Protein AF-A0A6I5ZCI8-F1 (afdb_monomer)

Radius of gyration: 33.35 Å; Cα contacts (8 Å, |Δi|>4): 252; chains: 1; bounding box: 94×46×111 Å

pLDDT: mean 81.28, std 15.56, range [31.83, 97.44]

Secondary structure (DSSP, 8-state):
-------HHHHHHHHHHHHHHHHHTTT-TT-THHHHHHHHHHHHHHHHHHHHHHTTTT-HHHHHHHHHHHHTT--HHHHTTTHHHHHHHHHHHTTTT---TT----HHHHHHHHHHHHHHH-SPPHHHHHHHTT---TT--------HHHHHHHHHGGGGHHHHHHHHHHHHHHHHHHHTT--SSHHHHHHHHHHHHHHHHHSPP-HHHHHHHHHHHHHHHHHHHHHHHTT--THHHHHHHT-------SSSS--------------

Foldseek 3Di:
DPPPPPCVLVVVLVVVLVCCCVVCVVVLPADPVSVVVSVVVNVVCQVCQLVCQCVCVVHPVSNVQSVLCVVLVARPLLQVPLLQQLLQQLLVVDPAFAQADPHADDPVSLVVSQVSSCNRHNDDDPVRSCVQQVHPPPPGRRGFDFAQLSVQSNHGHNVSVVVVVVLVVLLVLLLVLLNVVQQPCSSVLVVLSVLLVCRRNGGGDDPVNVVSSVVNSVSSVVSVVVVVVVPPPCVVVVVVVPPPDDPDDDPPPDDDDDDDDDDDDDD

Sequence (267 aa):
MSRIYDNRFQTALFILAAIVVILLGSRLQGRSGILLLLAGLTAAMYLFYPAVAISGALGERAQAQQIRDNANDASFLLSIRKELPMTAYLAGSNLPTGIGSYSAIDIEQSGRALTFVESFTGPTERSEVVYLTGGLEASTLGYKAHSQAFSAILFAGLLAIPFWLWAGFKLLGGITNVCARRSPVPGLTFYMITLALWDTLFSPMNANTHLTLGFALFLVLLALNSRKSSSVPLVAKAARKGSRGTPESLDNASNLMDCHVPTMYRG

Structure (mmCIF, N/CA/C/O backbone):
data_AF-A0A6I5ZCI8-F1
#
_entry.id   AF-A0A6I5ZCI8-F1
#
loop_
_atom_site.group_PDB
_atom_site.id
_atom_site.type_symbol
_atom_site.label_atom_id
_atom_site.label_alt_id
_atom_site.label_comp_id
_atom_site.label_asym_id
_atom_site.label_entity_id
_atom_site.label_seq_id
_atom_site.pdbx_PDB_ins_code
_atom_site.Cartn_x
_atom_site.Cartn_y
_atom_site.Cartn_z
_atom_site.occupancy
_atom_site.B_iso_or_equiv
_atom_site.auth_seq_id
_atom_site.auth_comp_id
_atom_site.auth_asym_id
_atom_site.auth_atom_id
_atom_site.pdbx_PDB_model_num
ATOM 1 N N . MET A 1 1 ? -5.634 8.873 -22.602 1.00 40.50 1 MET A N 1
ATOM 2 C CA . MET A 1 1 ? -6.117 7.918 -21.579 1.00 40.50 1 MET A CA 1
ATOM 3 C C . MET A 1 1 ? -6.704 8.699 -20.417 1.00 40.50 1 MET A C 1
ATOM 5 O O . MET A 1 1 ? -5.972 9.455 -19.788 1.00 40.50 1 MET A O 1
ATOM 9 N N . SER A 1 2 ? -8.006 8.579 -20.148 1.00 31.83 2 SER A N 1
ATOM 10 C CA . SER A 1 2 ? -8.590 9.195 -18.955 1.00 31.83 2 SER A CA 1
ATOM 11 C C . SER A 1 2 ? -7.955 8.561 -17.716 1.00 31.83 2 SER A C 1
ATOM 13 O O . SER A 1 2 ? -8.038 7.343 -17.542 1.00 31.83 2 SER A O 1
ATOM 15 N N . ARG A 1 3 ? -7.326 9.372 -16.860 1.00 44.47 3 ARG A N 1
ATOM 16 C CA . ARG A 1 3 ? -6.860 8.973 -15.522 1.00 44.47 3 ARG A CA 1
ATOM 17 C C . ARG A 1 3 ? -8.065 8.763 -14.596 1.00 44.47 3 ARG A C 1
ATOM 19 O O . ARG A 1 3 ? -8.219 9.453 -13.596 1.00 44.47 3 ARG A O 1
ATOM 26 N N . ILE A 1 4 ? -8.964 7.857 -14.967 1.00 49.91 4 ILE A N 1
ATOM 27 C CA . ILE A 1 4 ? -9.984 7.372 -14.047 1.00 49.91 4 ILE A CA 1
ATOM 28 C C . ILE A 1 4 ? -9.224 6.432 -13.120 1.00 49.91 4 ILE A C 1
ATOM 30 O O . ILE A 1 4 ? -8.881 5.316 -13.504 1.00 49.91 4 ILE A O 1
ATOM 34 N N . TYR A 1 5 ? -8.863 6.942 -11.944 1.00 56.50 5 TYR A N 1
ATOM 35 C CA . TYR A 1 5 ? -8.338 6.116 -10.870 1.00 56.50 5 TYR A CA 1
ATOM 36 C C . TYR A 1 5 ? -9.404 5.072 -10.550 1.00 56.50 5 TYR A C 1
ATOM 38 O O . TYR A 1 5 ? -10.531 5.420 -10.191 1.00 56.50 5 TYR A O 1
ATOM 46 N N . ASP A 1 6 ? -9.073 3.799 -10.759 1.00 59.59 6 ASP A N 1
ATOM 47 C CA . ASP A 1 6 ? -9.973 2.709 -10.417 1.00 59.59 6 ASP A CA 1
ATOM 48 C C . ASP A 1 6 ? -10.022 2.580 -8.891 1.00 59.59 6 ASP A C 1
ATOM 50 O O . ASP A 1 6 ? -9.223 1.890 -8.259 1.00 59.59 6 ASP A O 1
ATOM 54 N N . ASN A 1 7 ? -10.944 3.337 -8.299 1.00 68.44 7 ASN A N 1
ATOM 55 C CA . ASN A 1 7 ? -11.183 3.365 -6.863 1.00 68.44 7 ASN A CA 1
ATOM 56 C C . ASN A 1 7 ? -12.186 2.287 -6.436 1.00 68.44 7 ASN A C 1
ATOM 58 O O . ASN A 1 7 ? -12.591 2.283 -5.279 1.00 68.44 7 ASN A O 1
ATOM 62 N N . ARG A 1 8 ? -12.600 1.363 -7.319 1.00 69.56 8 ARG A N 1
ATOM 63 C CA . ARG A 1 8 ? -13.663 0.386 -7.014 1.00 69.56 8 ARG A CA 1
ATOM 64 C C . ARG A 1 8 ? -13.321 -0.476 -5.803 1.00 69.56 8 ARG A C 1
ATOM 66 O O . ARG A 1 8 ? -14.175 -0.678 -4.948 1.00 69.56 8 ARG A O 1
ATOM 73 N N . PHE A 1 9 ? -12.067 -0.914 -5.686 1.00 66.88 9 PHE A N 1
ATOM 74 C CA . PHE A 1 9 ? -11.596 -1.671 -4.522 1.00 66.88 9 PHE A CA 1
ATOM 75 C C . PHE A 1 9 ? -11.649 -0.854 -3.233 1.00 66.88 9 PHE A C 1
ATOM 77 O O . PHE A 1 9 ? -12.160 -1.327 -2.222 1.00 66.88 9 PHE A O 1
ATOM 84 N N . GLN A 1 10 ? -11.160 0.385 -3.275 1.00 69.00 10 GLN A N 1
ATOM 85 C CA . GLN A 1 10 ? -11.173 1.278 -2.121 1.00 69.00 10 GLN A CA 1
ATOM 86 C C . GLN A 1 10 ? -12.611 1.612 -1.702 1.00 69.00 10 GLN A C 1
ATOM 88 O O . GLN A 1 10 ? -12.948 1.538 -0.524 1.00 69.00 10 GLN A O 1
ATOM 93 N N . THR A 1 11 ? -13.489 1.894 -2.664 1.00 72.38 11 THR A N 1
ATOM 94 C CA . THR A 1 11 ? -14.918 2.113 -2.433 1.00 72.38 11 THR A CA 1
ATOM 95 C C . THR A 1 11 ? -15.591 0.869 -1.859 1.00 72.38 11 THR A C 1
ATOM 97 O O . THR A 1 11 ? -16.348 0.994 -0.902 1.00 72.38 11 THR A O 1
ATOM 100 N N . ALA A 1 12 ? -15.298 -0.328 -2.370 1.00 74.00 12 ALA A N 1
ATOM 101 C CA . ALA A 1 12 ? -15.840 -1.573 -1.828 1.00 74.00 12 ALA A CA 1
ATOM 102 C C . ALA A 1 12 ? -15.371 -1.816 -0.385 1.00 74.00 12 ALA A C 1
ATOM 104 O O . ALA A 1 12 ? -16.190 -2.144 0.471 1.00 74.00 12 ALA A O 1
ATOM 105 N N . LEU A 1 13 ? -14.088 -1.576 -0.089 1.00 69.94 13 LEU A N 1
ATOM 106 C CA . LEU A 1 13 ? -13.541 -1.634 1.270 1.00 69.94 13 LEU A CA 1
ATOM 107 C C . LEU A 1 13 ? -14.218 -0.619 2.200 1.00 69.94 13 LEU A C 1
ATOM 109 O O . LEU A 1 13 ? -14.544 -0.956 3.336 1.00 69.94 13 LEU A O 1
ATOM 113 N N . PHE A 1 14 ? -14.479 0.600 1.724 1.00 74.88 14 PHE A N 1
ATOM 114 C CA . PHE A 1 14 ? -15.173 1.636 2.492 1.00 74.88 14 PHE A CA 1
ATOM 115 C C . PHE A 1 14 ? -16.634 1.300 2.755 1.00 74.88 14 PHE A C 1
ATOM 117 O O . PHE A 1 14 ? -17.085 1.425 3.892 1.00 74.88 14 PHE A O 1
ATOM 124 N N . ILE A 1 15 ? -17.358 0.835 1.738 1.00 74.88 15 ILE A N 1
ATOM 125 C CA . ILE A 1 15 ? -18.742 0.376 1.879 1.00 74.88 15 ILE A CA 1
ATOM 126 C C . ILE A 1 15 ? -18.788 -0.789 2.862 1.00 74.88 15 ILE A C 1
ATOM 128 O O . ILE A 1 15 ? -19.608 -0.785 3.774 1.00 74.88 15 ILE A O 1
ATOM 132 N N . LEU A 1 16 ? -17.873 -1.749 2.742 1.00 73.25 16 LEU A N 1
ATOM 133 C CA . LEU A 1 16 ? -17.809 -2.884 3.647 1.00 73.25 16 LEU A CA 1
ATOM 134 C C . LEU A 1 16 ? -17.512 -2.453 5.088 1.00 73.25 16 LEU A C 1
ATOM 136 O O . LEU A 1 16 ? -18.208 -2.877 6.010 1.00 73.25 16 LEU A O 1
ATOM 140 N N . ALA A 1 17 ? -16.513 -1.594 5.293 1.00 71.06 17 ALA A N 1
ATOM 141 C CA . ALA A 1 17 ? -16.184 -1.061 6.609 1.00 71.06 17 ALA A CA 1
ATOM 142 C C . ALA A 1 17 ? -17.376 -0.301 7.211 1.00 71.06 17 ALA A C 1
ATOM 144 O O . ALA A 1 17 ? -17.709 -0.512 8.376 1.00 71.06 17 ALA A O 1
ATOM 145 N N . ALA A 1 18 ? -18.064 0.520 6.412 1.00 70.56 18 ALA A N 1
ATOM 146 C CA . ALA A 1 18 ? -19.263 1.237 6.827 1.00 70.56 18 ALA A CA 1
ATOM 147 C C . ALA A 1 18 ? -20.407 0.279 7.190 1.00 70.56 18 ALA A C 1
ATOM 149 O O . ALA A 1 18 ? -20.994 0.426 8.257 1.00 70.56 18 ALA A O 1
ATOM 150 N N . ILE A 1 19 ? -20.684 -0.737 6.368 1.00 72.69 19 ILE A N 1
ATOM 151 C CA . ILE A 1 19 ? -21.695 -1.770 6.641 1.00 72.69 19 ILE A CA 1
ATOM 152 C C . ILE A 1 19 ? -21.372 -2.497 7.947 1.00 72.69 19 ILE A C 1
ATOM 154 O O . ILE A 1 19 ? -22.253 -2.662 8.787 1.00 72.69 19 ILE A O 1
ATOM 158 N N . VAL A 1 20 ? -20.114 -2.886 8.161 1.00 69.62 20 VAL A N 1
ATOM 159 C CA . VAL A 1 20 ? -19.687 -3.545 9.401 1.00 69.62 20 VAL A CA 1
ATOM 160 C C . VAL A 1 20 ? -19.857 -2.625 10.607 1.00 69.62 20 VAL A C 1
ATOM 162 O O . VAL A 1 20 ? -20.364 -3.062 11.639 1.00 69.62 20 VAL A O 1
ATOM 165 N N . VAL A 1 21 ? -19.502 -1.346 10.490 1.00 68.88 21 VAL A N 1
ATOM 166 C CA . VAL A 1 21 ? -19.694 -0.371 11.572 1.00 68.88 21 VAL A CA 1
ATOM 167 C C . VAL A 1 21 ? -21.182 -0.125 11.851 1.00 68.88 21 VAL A C 1
ATOM 169 O O . VAL A 1 21 ? -21.567 -0.084 13.016 1.00 68.88 21 VAL A O 1
ATOM 172 N N . ILE A 1 22 ? -22.025 -0.006 10.822 1.00 69.88 22 ILE A N 1
ATOM 173 C CA . ILE A 1 22 ? -23.461 0.292 10.949 1.00 69.88 22 ILE A CA 1
ATOM 174 C C . ILE A 1 22 ? -24.236 -0.917 11.471 1.00 69.88 22 ILE A C 1
ATOM 176 O O . ILE A 1 22 ? -24.905 -0.827 12.499 1.00 69.88 22 ILE A O 1
ATOM 180 N N . LEU A 1 23 ? -24.153 -2.054 10.773 1.00 70.81 23 LEU A N 1
ATOM 181 C CA . LEU A 1 23 ? -24.967 -3.234 11.079 1.00 70.81 23 LEU A CA 1
ATOM 182 C C . LEU A 1 23 ? -24.620 -3.829 12.426 1.00 70.81 23 LEU A C 1
ATOM 184 O O . LEU A 1 23 ? -25.452 -4.458 13.084 1.00 70.81 23 LEU A O 1
ATOM 188 N N . LEU A 1 24 ? -23.364 -3.674 12.808 1.00 65.44 24 LEU A N 1
ATOM 189 C CA . LEU A 1 24 ? -22.863 -4.383 13.941 1.00 65.44 24 LEU A CA 1
ATOM 190 C C . LEU A 1 24 ? -22.527 -3.418 15.095 1.00 65.44 24 LEU A C 1
ATOM 192 O O . LEU A 1 24 ? -22.555 -3.859 16.236 1.00 65.44 24 LEU A O 1
ATOM 196 N N . GLY A 1 25 ? -22.316 -2.114 14.893 1.00 62.03 25 GLY A N 1
ATOM 197 C CA . GLY A 1 25 ? -21.820 -1.172 15.916 1.00 62.03 25 GLY A CA 1
ATOM 198 C C . GLY A 1 25 ? -22.495 -1.215 17.298 1.00 62.03 25 GLY A C 1
ATOM 199 O O . GLY A 1 25 ? -21.814 -1.025 18.305 1.00 62.03 25 GLY A O 1
ATOM 200 N N . SER A 1 26 ? -23.788 -1.548 17.382 1.00 57.97 26 SER A N 1
ATOM 201 C CA . SER A 1 26 ? -24.509 -1.749 18.653 1.00 57.97 26 SER A CA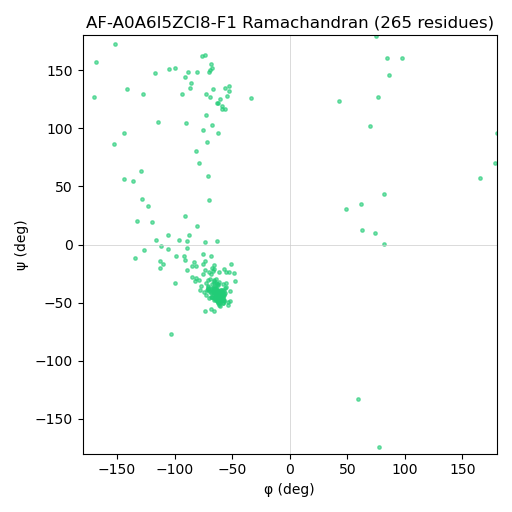 1
ATOM 202 C C . SER A 1 26 ? -24.373 -3.163 19.249 1.00 57.97 26 SER A C 1
ATOM 204 O O . SER A 1 26 ? -24.416 -3.324 20.467 1.00 57.97 26 SER A O 1
ATOM 206 N N . ARG A 1 27 ? -24.162 -4.191 18.416 1.00 58.31 27 ARG A N 1
ATOM 207 C CA . ARG A 1 27 ? -23.990 -5.612 18.790 1.00 58.31 27 ARG A CA 1
ATOM 208 C C . ARG A 1 27 ? -22.521 -6.070 18.838 1.00 58.31 27 ARG A C 1
ATOM 210 O O . ARG A 1 27 ? -22.239 -7.160 19.328 1.00 58.31 27 ARG A O 1
ATOM 217 N N . LEU A 1 28 ? -21.575 -5.251 18.369 1.00 54.34 28 LEU A N 1
ATOM 218 C CA . LEU A 1 28 ? -20.131 -5.537 18.287 1.00 54.34 28 LEU A CA 1
ATOM 219 C C . LEU A 1 28 ? -19.365 -5.357 19.580 1.00 54.34 28 LEU A C 1
ATOM 221 O O . LEU A 1 28 ? -18.132 -5.331 19.577 1.00 54.34 28 LEU A O 1
ATOM 225 N N . GLN A 1 29 ? -20.055 -5.278 20.708 1.00 50.34 29 GLN A N 1
ATOM 226 C CA . GLN A 1 29 ? -19.370 -5.349 21.977 1.00 50.34 29 GLN A CA 1
ATOM 227 C C . GLN A 1 29 ? -18.691 -6.739 22.089 1.00 50.34 29 GLN A C 1
ATOM 229 O O . GLN A 1 29 ? -19.284 -7.725 22.509 1.00 50.34 29 GLN A O 1
ATOM 234 N N . GLY A 1 30 ? -17.398 -6.798 21.728 1.00 55.47 30 GLY A N 1
ATOM 235 C CA . GLY A 1 30 ? -16.370 -7.793 22.087 1.00 55.47 30 GLY A CA 1
ATOM 236 C C . GLY A 1 30 ? -16.307 -9.097 21.315 1.00 55.47 30 GLY A C 1
ATOM 237 O O . GLY A 1 30 ? -16.078 -10.133 21.931 1.00 55.47 30 GLY A O 1
ATOM 238 N N . ARG A 1 31 ? -16.430 -9.064 19.989 1.00 63.41 31 ARG A N 1
ATOM 239 C CA . ARG A 1 31 ? -16.077 -10.224 19.164 1.00 63.41 31 ARG A CA 1
ATOM 240 C C . ARG A 1 31 ? -14.879 -9.890 18.282 1.00 63.41 31 ARG A C 1
ATOM 242 O O . ARG A 1 31 ? -15.022 -9.225 17.264 1.00 63.41 31 ARG A O 1
ATOM 249 N N . SER A 1 32 ? -13.709 -10.418 18.639 1.00 67.88 32 SER A N 1
ATOM 250 C CA . SER A 1 32 ? -12.546 -10.542 17.739 1.00 67.88 32 SER A CA 1
ATOM 251 C C . SER A 1 32 ? -12.921 -11.148 16.377 1.00 67.88 32 SER A C 1
ATOM 253 O O . SER A 1 32 ? -12.287 -10.848 15.369 1.00 67.88 32 SER A O 1
ATOM 255 N N . GLY A 1 33 ? -14.013 -11.921 16.332 1.00 72.75 33 GLY A N 1
ATOM 256 C CA . GLY A 1 33 ? -14.608 -12.471 15.117 1.00 72.75 33 GLY A CA 1
ATOM 257 C C . GLY A 1 33 ? -14.915 -11.454 14.012 1.00 72.75 33 GLY A C 1
ATOM 258 O O . GLY A 1 33 ? -14.943 -11.847 12.858 1.00 72.75 33 GLY A O 1
ATOM 259 N N . ILE A 1 34 ? -15.089 -10.162 14.307 1.00 72.00 34 ILE A N 1
ATOM 260 C CA . ILE A 1 34 ? -15.337 -9.137 13.271 1.00 72.00 34 ILE A CA 1
ATOM 261 C C . ILE A 1 34 ? -14.076 -8.842 12.481 1.00 72.00 34 ILE A C 1
ATOM 263 O O . ILE A 1 34 ? -14.132 -8.709 11.267 1.00 72.00 34 ILE A O 1
ATOM 267 N N . LEU A 1 35 ? -12.938 -8.721 13.170 1.00 71.94 35 LEU A N 1
ATOM 268 C CA . LEU A 1 35 ? -11.668 -8.509 12.492 1.00 71.94 35 LEU A CA 1
ATOM 269 C C . LEU A 1 35 ? -11.318 -9.719 11.647 1.00 71.94 35 LEU A C 1
ATOM 271 O O . LEU A 1 35 ? -10.882 -9.553 10.518 1.00 71.94 35 LEU A O 1
ATOM 275 N N . LEU A 1 36 ? -11.562 -10.919 12.178 1.00 79.00 36 LEU A N 1
ATOM 276 C CA . LEU A 1 36 ? -11.403 -12.158 11.424 1.00 79.00 36 LEU A CA 1
ATOM 277 C C . LEU A 1 36 ? -12.359 -12.212 10.229 1.00 79.00 36 LEU A C 1
ATOM 279 O O . LEU A 1 36 ? -11.938 -12.608 9.152 1.00 79.00 36 LEU A O 1
ATOM 283 N N . LEU A 1 37 ? -13.607 -11.761 10.383 1.00 80.75 37 LEU A N 1
ATOM 284 C CA . LEU A 1 37 ? -14.572 -11.678 9.288 1.00 80.75 37 LEU A CA 1
ATOM 285 C C . LEU A 1 37 ? -14.129 -10.671 8.223 1.00 80.75 37 LEU A C 1
ATOM 287 O O . LEU A 1 37 ? -14.168 -10.988 7.043 1.00 80.75 37 LEU A O 1
ATOM 291 N N . LEU A 1 38 ? -13.688 -9.477 8.618 1.00 75.62 38 LEU A N 1
ATOM 292 C CA . LEU A 1 38 ? -13.197 -8.446 7.703 1.00 75.62 38 LEU A CA 1
ATOM 293 C C . LEU A 1 38 ? -11.920 -8.886 6.984 1.00 75.62 38 LEU A C 1
ATOM 295 O O . LEU A 1 38 ? -11.811 -8.710 5.772 1.00 75.62 38 LEU A O 1
ATOM 299 N N . ALA A 1 39 ? -10.971 -9.472 7.714 1.00 79.31 39 ALA A N 1
ATOM 300 C CA . ALA A 1 39 ? -9.750 -10.027 7.146 1.00 79.31 39 ALA A CA 1
ATOM 301 C C . ALA A 1 39 ? -10.074 -11.185 6.195 1.00 79.31 39 ALA A C 1
ATOM 303 O O . ALA A 1 39 ? -9.572 -11.212 5.076 1.00 79.31 39 ALA A O 1
ATOM 304 N N . GLY A 1 40 ? -10.971 -12.086 6.601 1.00 85.62 40 GLY A N 1
ATOM 305 C CA . GLY A 1 40 ? -11.443 -13.203 5.789 1.00 85.62 40 GLY A CA 1
ATOM 306 C C . GLY A 1 40 ? -12.171 -12.743 4.531 1.00 85.62 40 GLY A C 1
ATOM 307 O O . GLY A 1 40 ? -11.918 -13.276 3.460 1.00 85.62 40 GLY A O 1
ATOM 308 N N . LEU A 1 41 ? -13.014 -11.715 4.624 1.00 84.31 41 LEU A N 1
ATOM 309 C CA . LEU A 1 41 ? -13.716 -11.156 3.474 1.00 84.31 41 LEU A CA 1
ATOM 310 C C . LEU A 1 41 ? -12.764 -10.416 2.534 1.00 84.31 41 LEU A C 1
ATOM 312 O O . LEU A 1 41 ? -12.870 -10.576 1.325 1.00 84.31 41 LEU A O 1
ATOM 316 N N . THR A 1 42 ? -11.795 -9.669 3.065 1.00 81.31 42 THR A N 1
ATOM 317 C CA . THR A 1 42 ? -10.752 -9.026 2.249 1.00 81.31 42 THR A CA 1
ATOM 318 C C . THR A 1 42 ? -9.904 -10.075 1.527 1.00 81.31 42 THR A C 1
ATOM 320 O O . THR A 1 42 ? -9.671 -9.957 0.325 1.00 81.31 42 THR A O 1
ATOM 323 N N . ALA A 1 43 ? -9.498 -11.136 2.230 1.00 87.25 43 ALA A N 1
ATOM 324 C CA . ALA A 1 43 ? -8.777 -12.262 1.643 1.00 87.25 43 ALA A CA 1
ATOM 325 C C . ALA A 1 43 ? -9.624 -12.986 0.588 1.00 87.25 43 ALA A C 1
ATOM 327 O O . ALA A 1 43 ? -9.132 -13.268 -0.498 1.00 87.25 43 ALA A O 1
ATOM 328 N N . ALA A 1 44 ? -10.909 -13.225 0.859 1.00 89.56 44 ALA A N 1
ATOM 329 C CA . ALA A 1 44 ? -11.828 -13.818 -0.103 1.00 89.56 44 ALA A CA 1
ATOM 330 C C . ALA A 1 44 ? -11.962 -12.936 -1.351 1.00 89.56 44 ALA A C 1
ATOM 332 O O . ALA A 1 44 ? -11.807 -13.433 -2.459 1.00 89.56 44 ALA A O 1
ATOM 333 N N . MET A 1 45 ? -12.172 -11.625 -1.198 1.00 87.56 45 MET A N 1
ATOM 334 C CA . MET A 1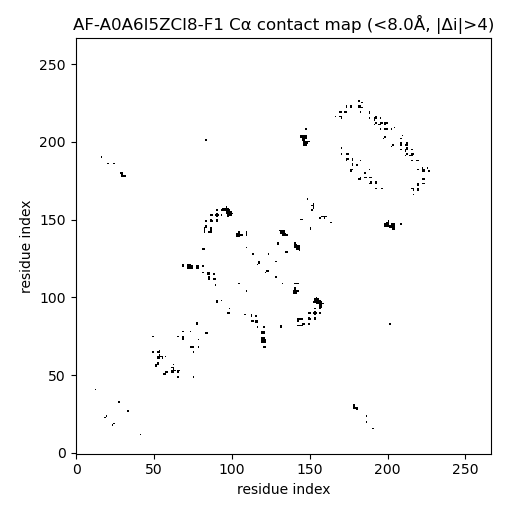 45 ? -12.229 -10.694 -2.329 1.00 87.56 45 MET A CA 1
ATOM 335 C C . MET A 1 45 ? -10.952 -10.744 -3.170 1.00 87.56 45 MET A C 1
ATOM 337 O O . MET A 1 45 ? -11.043 -10.796 -4.391 1.00 87.56 45 MET A O 1
ATOM 341 N N . TYR A 1 46 ? -9.781 -10.779 -2.531 1.00 88.56 46 TYR A N 1
ATOM 342 C CA . TYR A 1 46 ? -8.497 -10.925 -3.217 1.00 88.56 46 TYR A CA 1
ATOM 343 C C . TYR A 1 46 ? -8.403 -12.250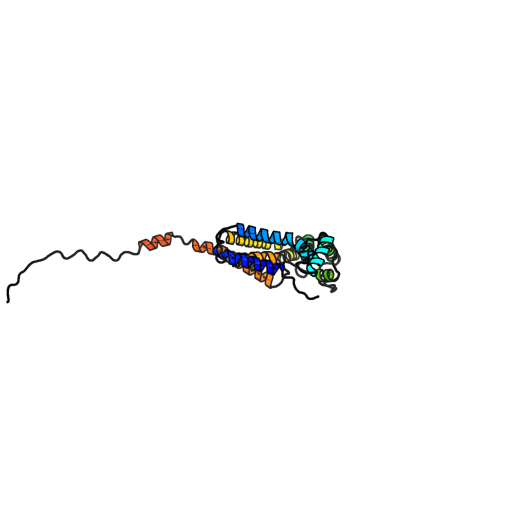 -3.993 1.00 88.56 46 TYR A C 1
ATOM 345 O O . TYR A 1 46 ? -8.031 -12.251 -5.163 1.00 88.56 46 TYR A O 1
ATOM 353 N N . LEU A 1 47 ? -8.776 -13.371 -3.367 1.00 92.06 47 LEU A N 1
ATOM 354 C CA . LEU A 1 47 ? -8.685 -14.710 -3.963 1.00 92.06 47 LEU A CA 1
ATOM 355 C C . LEU A 1 47 ? -9.705 -14.942 -5.087 1.00 92.06 47 LEU A C 1
ATOM 357 O O . LEU A 1 47 ? -9.393 -15.607 -6.070 1.00 92.06 47 LEU A O 1
ATOM 361 N N . PHE A 1 48 ? -10.917 -14.398 -4.960 1.00 94.31 48 PHE A N 1
ATOM 362 C CA . PHE A 1 48 ? -11.973 -14.550 -5.963 1.00 94.31 48 PHE A CA 1
ATOM 363 C C . PHE A 1 48 ? -11.880 -13.524 -7.095 1.00 94.31 48 PHE A C 1
ATOM 365 O O . PHE A 1 48 ? -12.460 -13.758 -8.156 1.00 94.31 48 PHE A O 1
ATOM 372 N N . TYR A 1 49 ? -11.153 -12.415 -6.912 1.00 92.50 49 TYR A N 1
ATOM 373 C CA . TYR A 1 49 ? -11.057 -11.361 -7.922 1.00 92.50 49 TYR A CA 1
ATOM 374 C C . TYR A 1 49 ? -10.654 -11.881 -9.312 1.00 92.50 49 TYR A C 1
ATOM 376 O O . TYR A 1 49 ? -11.385 -11.573 -10.254 1.00 92.50 49 TYR A O 1
ATOM 384 N N . PRO A 1 50 ? -9.604 -12.716 -9.482 1.00 94.38 50 PRO A N 1
ATOM 385 C CA . PRO A 1 50 ? -9.228 -13.214 -10.804 1.00 94.38 50 PRO A CA 1
ATOM 386 C C . PRO A 1 50 ? -10.360 -13.968 -11.509 1.00 94.38 50 PRO A C 1
ATOM 388 O O . PRO A 1 50 ? -10.636 -13.712 -12.678 1.00 94.38 50 PRO A O 1
ATOM 391 N N . ALA A 1 51 ? -11.073 -14.843 -10.794 1.00 95.75 51 ALA A N 1
ATOM 392 C CA . ALA A 1 51 ? -12.184 -15.610 -11.358 1.00 95.75 51 ALA A CA 1
ATOM 393 C C . ALA A 1 51 ? -13.347 -14.702 -11.800 1.00 95.75 51 ALA A C 1
ATOM 395 O O . ALA A 1 51 ? -13.919 -14.896 -12.873 1.00 95.75 51 ALA A O 1
ATOM 396 N N . VAL A 1 52 ? -13.670 -13.682 -10.997 1.00 95.75 52 VAL A N 1
ATOM 397 C CA . VAL A 1 52 ? -14.737 -12.714 -11.304 1.00 95.75 52 VAL A CA 1
ATOM 398 C C . VAL A 1 52 ? -14.320 -11.750 -12.426 1.00 95.75 52 VAL A C 1
ATOM 400 O O . VAL A 1 52 ? -15.154 -11.343 -13.233 1.00 95.75 52 VAL A O 1
ATOM 403 N N . ALA A 1 53 ? -13.039 -11.393 -12.522 1.00 95.69 53 ALA A N 1
ATOM 404 C CA . ALA A 1 53 ? -12.520 -10.563 -13.605 1.00 95.69 53 ALA A CA 1
ATOM 405 C C . ALA A 1 53 ? -12.512 -11.321 -14.946 1.00 95.69 53 ALA A C 1
ATOM 407 O O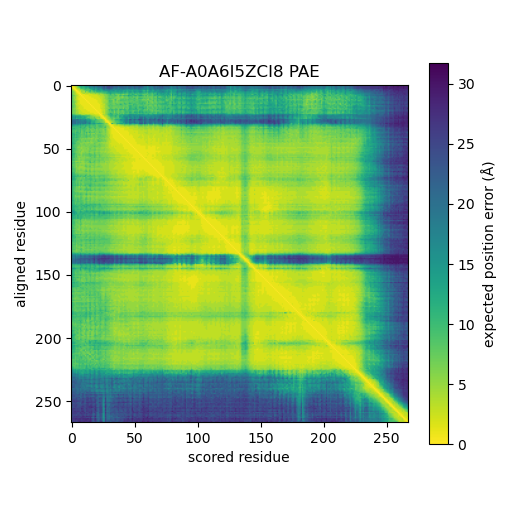 . ALA A 1 53 ? -12.996 -10.790 -15.944 1.00 95.69 53 ALA A O 1
ATOM 408 N N . ILE A 1 54 ? -12.039 -12.575 -14.967 1.00 96.94 54 ILE A N 1
ATOM 409 C CA . ILE A 1 54 ? -11.964 -13.418 -16.179 1.00 96.94 54 ILE A CA 1
ATOM 410 C C . ILE A 1 54 ? -13.346 -13.727 -16.755 1.00 96.94 54 ILE A C 1
ATOM 412 O O . ILE A 1 54 ? -13.490 -13.810 -17.974 1.00 96.94 54 ILE A O 1
ATOM 416 N N . SER A 1 55 ? -14.374 -13.861 -15.911 1.00 97.38 55 SER A N 1
ATOM 417 C CA . SER A 1 55 ? -15.747 -14.084 -16.381 1.00 97.38 55 SER A CA 1
ATOM 418 C C . SER A 1 55 ? -16.355 -12.873 -17.100 1.00 97.38 55 SER A C 1
ATOM 420 O O . SER A 1 55 ? -17.431 -12.990 -17.680 1.00 97.38 55 SER A O 1
ATOM 422 N N . GLY A 1 56 ? -15.698 -11.708 -17.057 1.00 96.19 56 GLY A N 1
ATOM 423 C CA . GLY A 1 56 ? -16.213 -10.460 -17.620 1.00 96.19 56 GLY A CA 1
ATOM 424 C C . GLY A 1 56 ? -17.201 -9.729 -16.707 1.00 96.19 56 GLY A C 1
ATOM 425 O O . GLY A 1 56 ? -17.642 -8.635 -17.055 1.00 96.19 56 GLY A O 1
ATOM 426 N N . ALA A 1 57 ? -17.505 -10.255 -15.513 1.00 95.81 57 ALA A N 1
ATOM 427 C CA . ALA A 1 57 ? -18.463 -9.642 -14.585 1.00 95.81 57 ALA A CA 1
ATOM 428 C C . ALA A 1 57 ? -18.049 -8.233 -14.110 1.00 95.81 57 ALA A C 1
ATOM 430 O O . ALA A 1 57 ? -18.900 -7.433 -13.726 1.00 95.81 57 ALA A O 1
ATOM 431 N N . LEU A 1 58 ? -16.750 -7.906 -14.159 1.00 92.62 58 LEU A N 1
ATOM 432 C CA . LEU A 1 58 ? -16.207 -6.575 -13.831 1.00 92.62 58 LEU A CA 1
ATOM 433 C C . LEU A 1 58 ? -15.989 -5.671 -15.064 1.00 92.62 58 LEU A C 1
ATOM 435 O O . LEU A 1 58 ? -15.488 -4.546 -14.928 1.00 92.62 58 LEU A O 1
ATOM 439 N N . GLY A 1 59 ? -16.378 -6.147 -16.251 1.00 93.88 59 GLY A N 1
ATOM 440 C CA . GLY A 1 59 ? -16.234 -5.484 -17.545 1.00 93.88 59 GLY A CA 1
ATOM 441 C C . GLY A 1 59 ? -15.012 -5.938 -18.351 1.00 93.88 59 GLY A C 1
ATOM 442 O O . GLY A 1 59 ? -14.034 -6.456 -17.808 1.00 93.88 59 GLY A O 1
ATOM 443 N N . GLU A 1 60 ? -15.051 -5.677 -19.661 1.00 93.94 60 GLU A N 1
ATOM 444 C CA . GLU A 1 60 ? -14.042 -6.118 -20.641 1.00 93.94 60 GLU A CA 1
ATOM 445 C C . GLU A 1 60 ? -12.621 -5.669 -20.290 1.00 93.94 60 GLU A C 1
ATOM 447 O O . GLU A 1 60 ? -11.664 -6.422 -20.442 1.00 93.94 60 GLU A O 1
ATOM 452 N N . ARG A 1 61 ? -12.465 -4.452 -19.753 1.00 89.31 61 ARG A N 1
ATOM 453 C CA . ARG A 1 61 ? -11.153 -3.940 -19.334 1.00 89.31 61 ARG A CA 1
ATOM 454 C C . ARG A 1 61 ? -10.522 -4.804 -18.239 1.00 89.31 61 ARG A C 1
ATOM 456 O O . ARG A 1 61 ? -9.336 -5.108 -18.324 1.00 89.31 61 ARG A O 1
ATOM 463 N N . ALA A 1 62 ? -11.293 -5.157 -17.209 1.00 91.69 62 ALA A N 1
ATOM 464 C CA . ALA A 1 62 ? -10.801 -5.970 -16.098 1.00 91.69 62 ALA A CA 1
ATOM 465 C C . ALA A 1 62 ? -10.500 -7.400 -16.562 1.00 91.69 62 ALA A C 1
ATOM 467 O O . ALA A 1 62 ? -9.485 -7.969 -16.170 1.00 91.69 62 ALA A O 1
ATOM 468 N N . GLN A 1 63 ? -11.335 -7.938 -17.455 1.00 95.38 63 GLN A N 1
ATOM 469 C CA . GLN A 1 63 ? -11.115 -9.235 -18.087 1.00 95.38 63 GLN A CA 1
ATOM 470 C C . GLN A 1 63 ? -9.815 -9.259 -18.899 1.00 95.38 63 GLN A C 1
ATOM 472 O O . GLN A 1 63 ? -8.961 -10.106 -18.653 1.00 95.38 63 GLN A O 1
ATOM 477 N N . ALA A 1 64 ? -9.626 -8.308 -19.817 1.00 92.31 64 ALA A N 1
ATOM 478 C CA . ALA A 1 64 ? -8.418 -8.212 -20.634 1.00 92.31 64 ALA A CA 1
ATOM 479 C C . ALA A 1 64 ? -7.160 -8.028 -19.772 1.00 92.31 64 ALA A C 1
ATOM 481 O O . ALA A 1 64 ? -6.123 -8.635 -20.039 1.00 92.31 64 ALA A O 1
ATOM 482 N N . GLN A 1 65 ? -7.259 -7.226 -18.708 1.00 90.38 65 GLN A N 1
ATOM 483 C CA . GLN A 1 65 ? -6.174 -7.061 -17.751 1.00 90.38 65 GLN A CA 1
ATOM 484 C C . GLN A 1 65 ? -5.842 -8.367 -17.024 1.00 90.38 65 GLN A C 1
ATOM 486 O O . GLN A 1 65 ? -4.678 -8.746 -17.002 1.00 90.38 65 GLN A O 1
ATOM 491 N N . GLN A 1 66 ? -6.836 -9.083 -16.497 1.00 94.81 66 GLN A N 1
ATOM 492 C CA . GLN A 1 66 ? -6.594 -10.339 -15.788 1.00 94.81 66 GLN A CA 1
ATOM 493 C C . GLN A 1 66 ? -6.085 -11.452 -16.717 1.00 94.81 66 GLN A C 1
ATOM 495 O O . GLN A 1 66 ? -5.264 -12.258 -16.294 1.00 94.81 66 GLN A O 1
ATOM 500 N N . ILE A 1 67 ? -6.529 -11.499 -17.979 1.00 94.75 67 ILE A N 1
ATOM 501 C CA . ILE A 1 67 ? -5.999 -12.439 -18.982 1.00 94.75 67 ILE A CA 1
ATOM 502 C C . ILE A 1 67 ? -4.506 -12.189 -19.205 1.00 94.75 67 ILE A C 1
ATOM 504 O O . ILE A 1 67 ? -3.720 -13.133 -19.200 1.00 94.75 67 ILE A O 1
ATOM 508 N N . ARG A 1 68 ? -4.111 -10.921 -19.362 1.00 91.06 68 ARG A N 1
ATOM 509 C CA . ARG A 1 68 ? -2.701 -10.538 -19.481 1.00 91.06 68 ARG A CA 1
ATOM 510 C C . ARG A 1 68 ? -1.913 -10.879 -18.217 1.00 91.06 68 ARG A C 1
ATOM 512 O O . ARG A 1 68 ? -0.827 -11.430 -18.331 1.00 91.06 68 ARG A O 1
ATOM 519 N N . ASP A 1 69 ? -2.456 -10.581 -17.040 1.00 92.75 69 ASP A N 1
ATOM 520 C CA . ASP A 1 69 ? -1.785 -10.874 -15.771 1.00 92.75 69 ASP A CA 1
ATOM 521 C C . ASP A 1 69 ? -1.576 -12.387 -15.597 1.00 92.75 69 ASP A C 1
ATOM 523 O O . ASP A 1 69 ? -0.473 -12.814 -15.272 1.00 92.75 69 ASP A O 1
ATOM 527 N N . ASN A 1 70 ? -2.581 -13.207 -15.922 1.00 94.19 70 ASN A N 1
ATOM 528 C CA . ASN A 1 70 ? -2.462 -14.667 -15.919 1.00 94.19 70 ASN A CA 1
ATOM 529 C C . ASN A 1 70 ? -1.428 -15.180 -16.928 1.00 94.19 70 ASN A C 1
ATOM 531 O O . ASN A 1 70 ? -0.707 -16.120 -16.623 1.00 94.19 70 ASN A O 1
ATOM 535 N N . ALA A 1 71 ? -1.357 -14.589 -18.125 1.00 93.12 71 ALA A N 1
ATOM 536 C CA . ALA A 1 71 ? -0.381 -14.985 -19.143 1.00 93.12 71 ALA A CA 1
ATOM 537 C C . ALA A 1 71 ? 1.071 -14.701 -18.720 1.00 93.12 71 ALA A C 1
ATOM 539 O O . ALA A 1 71 ? 1.992 -15.309 -19.256 1.00 93.12 71 ALA A O 1
ATOM 540 N N . ASN A 1 72 ? 1.259 -13.785 -17.767 1.00 88.50 72 ASN A N 1
ATOM 541 C CA . ASN A 1 72 ? 2.555 -13.374 -17.241 1.00 88.50 72 ASN A CA 1
ATOM 542 C C . ASN A 1 72 ? 2.840 -13.932 -15.833 1.00 88.50 72 ASN A C 1
ATOM 544 O O . ASN A 1 72 ? 3.784 -13.468 -15.198 1.00 88.50 72 ASN A O 1
ATOM 548 N N . ASP A 1 73 ? 2.003 -14.842 -15.312 1.00 92.12 73 ASP A N 1
ATOM 549 C CA . ASP A 1 73 ? 2.038 -15.315 -13.916 1.00 92.12 73 ASP A CA 1
ATOM 550 C C . ASP A 1 73 ? 2.112 -14.166 -12.883 1.00 92.12 73 ASP A C 1
ATOM 552 O O . ASP A 1 73 ? 2.684 -14.283 -11.795 1.00 92.12 73 ASP A O 1
ATOM 556 N N . ALA A 1 74 ? 1.521 -13.019 -13.227 1.00 90.56 74 ALA A N 1
ATOM 557 C CA . ALA A 1 74 ? 1.608 -11.796 -12.452 1.00 90.56 74 ALA A CA 1
ATOM 558 C C . ALA A 1 74 ? 0.536 -11.743 -11.358 1.00 90.56 74 ALA A C 1
ATOM 560 O O . ALA A 1 74 ? -0.645 -12.025 -11.575 1.00 90.56 74 ALA A O 1
ATOM 561 N N . SER A 1 75 ? 0.925 -11.275 -10.169 1.00 87.81 75 SER A N 1
ATOM 562 C CA . SER A 1 75 ? -0.050 -10.908 -9.139 1.00 87.81 75 SER A CA 1
ATOM 563 C C . SER A 1 75 ? -0.806 -9.656 -9.572 1.00 87.81 75 SER A C 1
ATOM 565 O O . SER A 1 75 ? -0.178 -8.628 -9.831 1.00 87.81 75 SER A O 1
ATOM 567 N N . PHE A 1 76 ? -2.144 -9.699 -9.562 1.00 87.00 76 PHE A N 1
ATOM 568 C CA . PHE A 1 76 ? -2.975 -8.549 -9.947 1.00 87.00 76 PHE A CA 1
ATOM 569 C C . PHE A 1 76 ? -2.639 -7.284 -9.133 1.00 87.00 76 PHE A C 1
ATOM 571 O O . PHE A 1 76 ? -2.745 -6.158 -9.617 1.00 87.00 76 PHE A O 1
ATOM 578 N N . LEU A 1 77 ? -2.244 -7.449 -7.863 1.00 86.12 77 LEU A N 1
ATOM 579 C CA . LEU A 1 77 ? -1.926 -6.318 -6.994 1.00 86.12 77 LEU A CA 1
ATOM 580 C C . LEU A 1 77 ? -0.618 -5.650 -7.423 1.00 86.12 77 LEU A C 1
ATOM 582 O O . LEU A 1 77 ? -0.527 -4.425 -7.400 1.00 86.12 77 LEU A O 1
ATOM 586 N N . LEU A 1 78 ? 0.367 -6.445 -7.848 1.00 88.44 78 LEU A N 1
ATOM 587 C CA . LEU A 1 78 ? 1.646 -5.943 -8.347 1.00 88.44 78 LEU A CA 1
ATOM 588 C C . LEU A 1 78 ? 1.525 -5.415 -9.782 1.00 88.44 78 LEU A C 1
ATOM 590 O O . LEU A 1 78 ? 2.128 -4.391 -10.094 1.00 88.44 78 LEU A O 1
ATOM 594 N N . SER A 1 79 ? 0.705 -6.042 -10.631 1.00 89.00 79 SER A N 1
ATOM 595 C CA . SER A 1 79 ? 0.488 -5.612 -12.020 1.00 89.00 79 SER A CA 1
ATOM 596 C C . SER A 1 79 ? -0.190 -4.239 -12.104 1.00 89.00 79 SER A C 1
ATOM 598 O O . SER A 1 79 ? 0.185 -3.407 -12.929 1.00 89.00 79 SER A O 1
ATOM 600 N N . ILE A 1 80 ? -1.146 -3.962 -11.209 1.00 87.88 80 ILE A N 1
ATOM 601 C CA . ILE A 1 80 ? -1.853 -2.674 -11.105 1.00 87.88 80 ILE A CA 1
ATOM 602 C C . ILE A 1 80 ? -0.983 -1.583 -10.448 1.00 87.88 80 ILE A C 1
ATOM 604 O O . ILE A 1 80 ? -1.322 -0.393 -10.523 1.00 87.88 80 ILE A O 1
ATOM 608 N N . ARG A 1 81 ? 0.103 -1.971 -9.766 1.00 89.94 81 ARG A N 1
ATOM 609 C CA . ARG A 1 81 ? 0.957 -1.099 -8.942 1.00 89.94 81 ARG A CA 1
ATOM 610 C C . ARG A 1 81 ? 2.442 -1.366 -9.177 1.00 89.94 81 ARG A C 1
ATOM 612 O O . ARG A 1 81 ? 3.184 -1.598 -8.226 1.00 89.94 81 ARG A O 1
ATOM 619 N N . LYS A 1 82 ? 2.882 -1.307 -10.434 1.00 92.50 82 LYS A N 1
ATOM 620 C CA . LYS A 1 82 ? 4.277 -1.537 -10.867 1.00 92.50 82 LYS A CA 1
ATOM 621 C C . LYS A 1 82 ? 5.307 -0.618 -10.185 1.00 92.50 82 LYS A C 1
ATOM 623 O O . LYS A 1 82 ? 6.482 -0.951 -10.071 1.00 92.50 82 LYS A O 1
ATOM 628 N N . GLU A 1 83 ? 4.863 0.509 -9.649 1.00 92.31 83 GLU A N 1
ATOM 629 C CA . GLU A 1 83 ? 5.660 1.491 -8.908 1.00 92.31 83 GLU A CA 1
ATOM 630 C C . GLU A 1 83 ? 6.107 0.932 -7.554 1.00 92.31 83 GLU A C 1
ATOM 632 O O . GLU A 1 83 ? 7.160 1.314 -7.044 1.00 92.31 83 GLU A O 1
ATOM 637 N N . LEU A 1 84 ? 5.313 0.032 -6.961 1.00 92.12 84 LEU A N 1
ATOM 638 C CA . LEU A 1 84 ? 5.615 -0.607 -5.685 1.00 92.12 84 LEU A CA 1
ATOM 639 C C . LEU A 1 84 ? 6.859 -1.513 -5.783 1.00 92.12 84 LEU A C 1
ATOM 641 O O . LEU A 1 84 ? 7.812 -1.240 -5.048 1.00 92.12 84 LEU A O 1
ATOM 645 N N . PRO A 1 85 ? 6.928 -2.530 -6.674 1.00 93.62 85 PRO A N 1
ATOM 646 C CA . PRO A 1 85 ? 8.137 -3.333 -6.833 1.00 93.62 85 PRO A CA 1
ATOM 647 C C . PRO A 1 85 ? 9.331 -2.499 -7.314 1.00 93.62 85 PRO A C 1
ATOM 649 O O . PRO A 1 85 ? 10.440 -2.734 -6.839 1.00 93.62 85 PRO A O 1
ATOM 652 N N . MET A 1 86 ? 9.124 -1.477 -8.157 1.00 94.31 86 MET A N 1
ATOM 653 C CA . MET A 1 86 ? 10.203 -0.559 -8.551 1.00 94.31 86 MET A CA 1
ATOM 654 C C . MET A 1 86 ? 10.783 0.187 -7.339 1.00 94.31 86 MET A C 1
ATOM 656 O O . MET A 1 86 ? 11.994 0.188 -7.124 1.00 94.31 86 MET A O 1
ATOM 660 N N . THR A 1 87 ? 9.918 0.785 -6.511 1.00 93.75 87 THR A N 1
ATOM 661 C CA . THR A 1 87 ? 10.319 1.505 -5.290 1.00 93.75 87 THR A CA 1
ATOM 662 C C . THR A 1 87 ? 11.008 0.560 -4.308 1.00 93.75 87 THR A C 1
ATOM 664 O O . THR A 1 87 ? 12.016 0.935 -3.718 1.00 93.75 87 THR A O 1
ATOM 667 N N . ALA A 1 88 ? 10.504 -0.666 -4.142 1.00 93.69 88 ALA A N 1
ATOM 668 C CA . ALA A 1 88 ? 11.101 -1.666 -3.259 1.00 93.69 88 ALA A CA 1
ATOM 669 C C . ALA A 1 88 ? 12.505 -2.086 -3.724 1.00 93.69 88 ALA A C 1
ATOM 671 O O . ALA A 1 88 ? 13.425 -2.138 -2.905 1.00 93.69 88 ALA A O 1
ATOM 672 N N . TYR A 1 89 ? 12.690 -2.320 -5.028 1.00 95.38 89 TYR A N 1
ATOM 673 C CA . TYR A 1 89 ? 13.997 -2.628 -5.614 1.00 95.38 89 TYR A CA 1
ATOM 674 C C . TYR A 1 89 ? 14.998 -1.493 -5.398 1.00 95.38 89 TYR A C 1
ATOM 676 O O . TYR A 1 89 ? 16.114 -1.721 -4.924 1.00 95.38 89 TYR A O 1
ATOM 684 N N . LEU A 1 90 ? 14.589 -0.259 -5.707 1.00 95.00 90 LEU A N 1
ATOM 685 C CA . LEU A 1 90 ? 15.431 0.920 -5.521 1.00 95.00 90 LEU A CA 1
ATOM 686 C C . LEU A 1 90 ? 15.750 1.138 -4.038 1.00 95.00 90 LEU A C 1
ATOM 688 O O . LEU A 1 90 ? 16.894 1.422 -3.702 1.00 95.00 90 LEU A O 1
ATOM 692 N N . ALA A 1 91 ? 14.784 0.949 -3.139 1.00 94.88 91 ALA A N 1
ATOM 693 C CA . ALA A 1 91 ? 15.010 1.087 -1.706 1.00 94.88 91 ALA A CA 1
ATOM 694 C C . ALA A 1 91 ? 16.049 0.072 -1.215 1.00 94.88 91 ALA A C 1
ATOM 696 O O . ALA A 1 91 ? 17.004 0.460 -0.548 1.00 94.88 91 ALA A O 1
ATOM 697 N N . GLY A 1 92 ? 15.908 -1.202 -1.599 1.00 95.69 92 GLY A N 1
ATOM 698 C CA . GLY A 1 92 ? 16.854 -2.260 -1.235 1.00 95.69 92 GLY A CA 1
ATOM 699 C C . GLY A 1 92 ? 18.257 -2.041 -1.806 1.00 95.69 92 GLY A C 1
ATOM 700 O O . GLY A 1 92 ? 19.242 -2.270 -1.109 1.00 95.69 92 GLY A O 1
ATOM 701 N N . SER A 1 93 ? 18.349 -1.532 -3.036 1.00 96.12 93 SER A N 1
ATOM 702 C CA . SER A 1 93 ? 19.624 -1.280 -3.723 1.00 96.12 93 SER A CA 1
ATOM 703 C C . SER A 1 93 ? 20.396 -0.074 -3.176 1.00 96.12 93 SER A C 1
ATOM 705 O O . SER A 1 93 ? 21.572 0.073 -3.489 1.00 96.12 93 SER A O 1
ATOM 707 N N . ASN A 1 94 ? 19.755 0.787 -2.378 1.00 95.81 94 ASN A N 1
ATOM 708 C CA . ASN A 1 94 ? 20.351 2.015 -1.840 1.00 95.81 94 ASN A CA 1
ATOM 709 C C . ASN A 1 94 ? 20.384 2.040 -0.300 1.00 95.81 94 ASN A C 1
ATOM 711 O O . ASN A 1 94 ? 20.518 3.098 0.316 1.00 95.81 94 ASN A O 1
ATOM 715 N N . LEU A 1 95 ? 20.262 0.884 0.356 1.00 96.00 95 LEU A N 1
ATOM 716 C CA . LEU A 1 95 ? 20.539 0.777 1.789 1.00 96.00 95 LEU A CA 1
ATOM 717 C C . LEU A 1 95 ? 22.051 0.928 2.066 1.00 96.00 95 LEU A C 1
ATOM 719 O O . LEU A 1 95 ? 22.864 0.504 1.249 1.00 96.00 95 LEU A O 1
ATOM 723 N N . PRO A 1 96 ? 22.454 1.485 3.226 1.00 97.06 96 PRO A N 1
ATOM 724 C CA . PRO A 1 96 ? 21.610 1.860 4.361 1.00 97.06 96 PRO A CA 1
ATOM 725 C C . PRO A 1 96 ? 21.094 3.306 4.342 1.00 97.06 96 PRO A C 1
ATOM 727 O O . PRO A 1 96 ? 20.265 3.644 5.183 1.00 97.06 96 PRO A O 1
ATOM 730 N N . THR A 1 97 ? 21.580 4.163 3.444 1.00 96.50 97 THR A N 1
ATOM 731 C CA . THR A 1 97 ? 21.356 5.620 3.498 1.00 96.50 97 THR A CA 1
ATOM 732 C C . THR A 1 97 ? 20.098 6.086 2.773 1.00 96.50 97 THR A C 1
ATOM 734 O O . THR A 1 97 ? 19.575 7.153 3.086 1.00 96.50 97 THR A O 1
ATOM 737 N N . GLY A 1 98 ? 19.601 5.293 1.824 1.00 96.06 98 GLY A N 1
ATOM 738 C CA . GLY A 1 98 ? 18.633 5.751 0.837 1.00 96.06 98 GLY A CA 1
ATOM 739 C C . GLY A 1 98 ? 19.293 6.625 -0.230 1.00 96.06 98 GLY A C 1
ATOM 740 O O . GLY A 1 98 ? 20.501 6.876 -0.196 1.00 96.06 98 GLY A O 1
ATOM 741 N N . ILE A 1 99 ? 18.486 7.087 -1.182 1.00 94.12 99 ILE A N 1
ATOM 742 C CA . ILE A 1 99 ? 18.942 7.922 -2.304 1.00 94.12 99 ILE A CA 1
ATOM 743 C C . ILE A 1 99 ? 18.870 9.425 -2.027 1.00 94.12 99 ILE A C 1
ATOM 745 O O . ILE A 1 99 ? 19.462 10.203 -2.765 1.00 94.12 99 ILE A O 1
ATOM 749 N N . GLY A 1 100 ? 18.177 9.859 -0.973 1.00 91.75 100 GLY A N 1
ATOM 750 C CA . GLY A 1 100 ? 17.889 11.272 -0.720 1.00 91.75 100 GLY A CA 1
ATOM 751 C C . GLY A 1 100 ? 16.646 11.782 -1.458 1.00 91.75 100 GLY A C 1
ATOM 752 O O . GLY A 1 100 ? 16.148 11.179 -2.407 1.00 91.75 100 GLY A O 1
ATOM 753 N N . SER A 1 101 ? 16.094 12.898 -0.979 1.00 86.19 101 SER A N 1
ATOM 754 C CA . SER A 1 101 ? 14.892 13.500 -1.572 1.00 86.19 101 SER A CA 1
ATOM 755 C C . SER A 1 101 ? 15.223 14.154 -2.912 1.00 86.19 101 SER A C 1
ATOM 757 O O . SER A 1 101 ? 16.138 14.968 -2.974 1.00 86.19 101 SER A O 1
ATOM 759 N N . TYR A 1 102 ? 14.447 13.842 -3.954 1.00 78.75 102 TYR A N 1
ATOM 760 C CA . TYR A 1 102 ? 14.601 14.395 -5.312 1.00 78.75 102 TYR A CA 1
ATOM 761 C C . TYR A 1 102 ? 15.930 14.071 -6.008 1.00 78.75 102 TYR A C 1
ATOM 763 O O . TYR A 1 102 ? 16.228 14.648 -7.052 1.00 78.75 102 TYR A O 1
ATOM 771 N N . SER A 1 103 ? 16.714 13.139 -5.470 1.00 87.50 103 SER A N 1
ATOM 772 C CA . SER A 1 103 ? 17.915 12.665 -6.147 1.00 87.50 103 SER A CA 1
ATOM 773 C C . SER A 1 103 ? 17.536 11.913 -7.417 1.00 87.50 103 SER A C 1
ATOM 775 O O . SER A 1 103 ? 16.635 11.068 -7.400 1.00 87.50 103 SER A O 1
ATOM 777 N N . ALA A 1 104 ? 18.232 12.220 -8.509 1.00 86.62 104 ALA A N 1
ATOM 778 C CA . ALA A 1 104 ? 18.133 11.456 -9.742 1.00 86.62 104 ALA A CA 1
ATOM 779 C C . ALA A 1 104 ? 18.758 10.066 -9.558 1.00 86.62 104 ALA A C 1
ATOM 781 O O . ALA A 1 104 ? 19.709 9.906 -8.791 1.00 86.62 104 ALA A O 1
ATOM 782 N N . ILE A 1 105 ? 18.235 9.085 -10.292 1.00 89.44 105 ILE A N 1
ATOM 783 C CA . ILE A 1 105 ? 18.881 7.782 -10.467 1.00 89.44 105 ILE A CA 1
ATOM 784 C C . ILE A 1 105 ? 19.495 7.714 -11.863 1.00 89.44 105 ILE A C 1
ATOM 786 O O . ILE A 1 105 ? 19.022 8.375 -12.793 1.00 89.44 105 ILE A O 1
ATOM 790 N N . ASP A 1 106 ? 20.562 6.938 -12.017 1.00 89.31 106 ASP A N 1
ATOM 791 C CA . ASP A 1 106 ? 21.172 6.741 -13.328 1.00 89.31 106 ASP A CA 1
ATOM 792 C C . ASP A 1 106 ? 20.311 5.824 -14.230 1.00 89.31 106 ASP A C 1
ATOM 794 O O . ASP A 1 106 ? 19.394 5.123 -13.781 1.00 89.31 106 ASP A O 1
ATOM 798 N N . ILE A 1 107 ? 20.587 5.859 -15.541 1.00 87.75 107 ILE A N 1
ATOM 799 C CA . ILE A 1 107 ? 19.851 5.078 -16.554 1.00 87.75 107 ILE A CA 1
ATOM 800 C C . ILE A 1 107 ? 19.952 3.579 -16.270 1.00 87.75 107 ILE A C 1
ATOM 802 O O . ILE A 1 107 ? 18.981 2.847 -16.461 1.00 87.75 107 ILE A O 1
ATOM 806 N N . GLU A 1 108 ? 21.120 3.117 -15.833 1.00 91.31 108 GLU A N 1
ATOM 807 C CA . GLU A 1 108 ? 21.387 1.701 -15.631 1.00 91.31 108 GLU A CA 1
ATOM 808 C C . GLU A 1 108 ? 20.572 1.157 -14.452 1.00 91.31 108 GLU A C 1
ATOM 810 O O . GLU A 1 108 ? 19.910 0.125 -14.572 1.00 91.31 108 GLU A O 1
ATOM 815 N N . GLN A 1 109 ? 20.544 1.880 -13.336 1.00 92.38 109 GLN A N 1
ATOM 816 C CA . GLN A 1 109 ? 19.754 1.572 -12.154 1.00 92.38 109 GLN A CA 1
ATOM 817 C C . GLN A 1 109 ? 18.256 1.607 -12.464 1.00 92.38 109 GLN A C 1
ATOM 819 O O . GLN A 1 109 ? 17.530 0.701 -12.046 1.00 92.38 109 GLN A O 1
ATOM 824 N N . SER A 1 110 ? 17.795 2.601 -13.231 1.00 91.88 110 SER A N 1
ATOM 825 C CA . SER A 1 110 ? 16.404 2.672 -13.696 1.00 91.88 110 SER A CA 1
ATOM 826 C C . SER A 1 110 ? 16.040 1.472 -14.581 1.00 91.88 110 SER A C 1
ATOM 828 O O . SER A 1 110 ? 15.009 0.833 -14.366 1.00 91.88 110 SER A O 1
ATOM 830 N N . GLY A 1 111 ? 16.929 1.093 -15.506 1.00 92.94 111 GLY A N 1
ATOM 831 C CA . GLY A 1 111 ? 16.772 -0.089 -16.354 1.00 92.94 111 GLY A CA 1
ATOM 832 C C . GLY A 1 111 ? 16.695 -1.386 -15.548 1.00 92.94 111 GLY A C 1
ATOM 833 O O . GLY A 1 111 ? 15.776 -2.176 -15.750 1.00 92.94 111 GLY A O 1
ATOM 834 N N . ARG A 1 112 ? 17.590 -1.580 -14.570 1.00 95.81 112 ARG A N 1
ATOM 835 C CA . ARG A 1 112 ? 17.560 -2.752 -13.677 1.00 95.81 112 ARG A CA 1
ATOM 836 C C . ARG A 1 112 ? 16.287 -2.802 -12.829 1.00 95.81 112 ARG A C 1
ATOM 838 O O . ARG A 1 112 ? 15.715 -3.876 -12.652 1.00 95.81 112 ARG A O 1
ATOM 845 N N . ALA A 1 113 ? 15.824 -1.653 -12.334 1.00 95.06 113 ALA A N 1
ATOM 846 C CA . ALA A 1 113 ? 14.571 -1.561 -11.591 1.00 95.06 113 ALA A CA 1
ATOM 847 C C . ALA A 1 113 ? 13.365 -1.916 -12.472 1.00 95.06 113 ALA A C 1
ATOM 849 O O . ALA A 1 113 ? 12.465 -2.618 -12.015 1.00 95.06 113 ALA A O 1
ATOM 850 N N . LEU A 1 114 ? 13.362 -1.492 -13.739 1.00 94.44 114 LEU A N 1
ATOM 851 C CA . LEU A 1 114 ? 12.329 -1.869 -14.700 1.00 94.44 114 LEU A CA 1
ATOM 852 C C . LEU A 1 114 ? 12.351 -3.374 -14.992 1.00 94.44 114 LEU A C 1
ATOM 854 O O . LEU A 1 114 ? 11.311 -4.018 -14.902 1.00 94.44 114 LEU A O 1
ATOM 858 N N . THR A 1 115 ? 13.523 -3.960 -15.242 1.00 95.50 115 THR A N 1
ATOM 859 C CA . THR A 1 115 ? 13.656 -5.417 -15.421 1.00 95.50 115 THR A CA 1
ATOM 860 C C . THR A 1 115 ? 13.156 -6.185 -14.195 1.00 95.50 115 THR A C 1
ATOM 862 O O . THR A 1 115 ? 12.481 -7.206 -14.330 1.00 95.50 115 THR A O 1
ATOM 865 N N . PHE A 1 116 ? 13.422 -5.677 -12.987 1.00 95.50 116 PHE A N 1
ATOM 866 C CA . PHE A 1 116 ? 12.872 -6.252 -11.763 1.00 95.50 116 PHE A CA 1
ATOM 867 C C . PHE A 1 116 ? 11.339 -6.196 -11.753 1.00 95.50 116 PHE A C 1
ATOM 869 O O . PHE A 1 116 ? 10.705 -7.210 -11.485 1.00 95.50 116 PHE A O 1
ATOM 876 N N . VAL A 1 117 ? 10.721 -5.063 -12.100 1.00 94.44 117 VAL A N 1
ATOM 877 C CA . VAL A 1 117 ? 9.253 -4.940 -12.216 1.00 94.44 117 VAL A CA 1
ATOM 878 C C . VAL A 1 117 ? 8.679 -5.938 -13.223 1.00 94.44 117 VAL A C 1
ATOM 880 O O . VAL A 1 117 ? 7.684 -6.609 -12.930 1.00 94.44 117 VAL A O 1
ATOM 883 N N . GLU A 1 118 ? 9.305 -6.066 -14.391 1.00 94.31 118 GLU A N 1
ATOM 884 C CA . GLU A 1 118 ? 8.854 -6.970 -15.454 1.00 94.31 118 GLU A CA 1
ATOM 885 C C . GLU A 1 118 ? 8.928 -8.440 -15.031 1.00 94.31 118 GLU A C 1
ATOM 887 O O . GLU A 1 118 ? 8.067 -9.229 -15.415 1.00 94.31 118 GLU A O 1
ATOM 892 N N . SER A 1 119 ? 9.865 -8.798 -14.146 1.00 93.38 119 SER A N 1
ATOM 893 C CA . SER A 1 119 ? 9.951 -10.158 -13.595 1.00 93.38 119 SER A CA 1
ATOM 894 C C . SER A 1 119 ? 8.758 -10.571 -12.717 1.00 93.38 119 SER A C 1
ATOM 896 O O . SER A 1 119 ? 8.549 -11.764 -12.520 1.00 93.38 119 SER A O 1
ATOM 898 N N . PHE A 1 120 ? 7.952 -9.618 -12.220 1.00 90.88 120 PHE A N 1
ATOM 899 C CA . PHE A 1 120 ? 6.730 -9.894 -11.436 1.00 90.88 120 PHE A CA 1
ATOM 900 C C . PHE A 1 120 ? 5.429 -9.561 -12.167 1.00 90.88 120 PHE A C 1
ATOM 902 O O . PHE A 1 120 ? 4.353 -9.936 -11.698 1.00 90.88 120 PHE A O 1
ATOM 909 N N . THR A 1 121 ? 5.503 -8.766 -13.236 1.00 91.88 121 THR A N 1
ATOM 910 C CA . THR A 1 121 ? 4.318 -8.174 -13.881 1.00 91.88 121 THR A CA 1
ATOM 911 C C . THR A 1 121 ? 4.225 -8.448 -15.380 1.00 91.88 121 THR A C 1
ATOM 913 O O . THR A 1 121 ? 3.212 -8.117 -15.998 1.00 91.88 121 THR A O 1
ATOM 916 N N . GLY A 1 122 ? 5.246 -9.086 -15.953 1.00 90.69 122 GLY A N 1
ATOM 917 C CA . GLY A 1 122 ? 5.400 -9.272 -17.388 1.00 90.69 122 GLY A CA 1
ATOM 918 C C . GLY A 1 122 ? 5.903 -8.015 -18.106 1.00 90.69 122 GLY A C 1
ATOM 919 O O . GLY A 1 122 ? 6.242 -7.018 -17.464 1.00 90.69 122 GLY A O 1
ATOM 920 N N . PRO A 1 123 ? 5.955 -8.049 -19.449 1.00 91.62 123 PRO A N 1
ATOM 921 C CA . PRO A 1 123 ? 6.451 -6.937 -20.254 1.00 91.62 123 PRO A CA 1
ATOM 922 C C . PRO A 1 123 ? 5.701 -5.631 -19.971 1.00 91.62 123 PRO A C 1
ATOM 924 O O . PRO A 1 123 ? 4.466 -5.609 -19.919 1.00 91.62 123 PRO A O 1
ATOM 927 N N . THR A 1 124 ? 6.442 -4.533 -19.817 1.00 90.62 124 THR A N 1
ATOM 928 C CA . THR A 1 124 ? 5.861 -3.216 -19.536 1.00 90.62 124 THR A CA 1
ATOM 929 C C . THR A 1 124 ? 5.631 -2.441 -20.834 1.00 90.62 124 THR A C 1
ATOM 931 O O . THR A 1 124 ? 6.521 -2.306 -21.675 1.00 90.62 124 THR A O 1
ATOM 934 N N . GLU A 1 125 ? 4.426 -1.901 -21.025 1.00 90.56 125 GLU A N 1
ATOM 935 C CA . GLU A 1 125 ? 4.109 -1.111 -22.218 1.00 90.56 125 GLU A CA 1
ATOM 936 C C . GLU A 1 125 ? 4.894 0.210 -22.220 1.00 90.56 125 GLU A C 1
ATOM 938 O O . GLU A 1 125 ? 5.163 0.799 -21.173 1.00 90.56 125 GLU A O 1
ATOM 943 N N . ARG A 1 126 ? 5.199 0.765 -23.401 1.00 89.56 126 ARG A N 1
ATOM 944 C CA . ARG A 1 126 ? 5.968 2.021 -23.514 1.00 89.56 126 ARG A CA 1
ATOM 945 C C . ARG A 1 126 ? 5.386 3.164 -22.670 1.00 89.56 126 ARG A C 1
ATOM 947 O O . ARG A 1 126 ? 6.139 3.926 -22.070 1.00 89.56 126 ARG A O 1
ATOM 954 N N . SER A 1 127 ? 4.061 3.299 -22.616 1.00 88.56 127 SER A N 1
ATOM 955 C CA . SER A 1 127 ? 3.395 4.315 -21.789 1.00 88.56 127 SER A CA 1
ATOM 956 C C . SER A 1 127 ? 3.581 4.089 -20.290 1.00 88.56 127 SER A C 1
ATOM 958 O O . SER A 1 127 ? 3.662 5.057 -19.537 1.00 88.56 127 SER A O 1
ATOM 960 N N . GLU A 1 128 ? 3.658 2.834 -19.857 1.00 90.19 128 GLU A N 1
ATOM 961 C CA . GLU A 1 128 ? 3.929 2.473 -18.468 1.00 90.19 128 GLU A CA 1
ATOM 962 C C . GLU A 1 128 ? 5.403 2.705 -18.128 1.00 90.19 128 GLU A C 1
ATOM 964 O O . GLU A 1 128 ? 5.684 3.284 -17.086 1.00 90.19 128 GLU A O 1
ATOM 969 N N . VAL A 1 129 ? 6.339 2.374 -19.029 1.00 91.12 129 VAL A N 1
ATOM 970 C CA . VAL A 1 129 ? 7.769 2.691 -18.855 1.00 91.12 129 VAL A CA 1
ATOM 971 C C . VAL A 1 129 ? 7.961 4.193 -18.662 1.00 91.12 129 VAL A C 1
ATOM 973 O O . VAL A 1 129 ? 8.607 4.619 -17.707 1.00 91.12 129 VAL A O 1
ATOM 976 N N . VAL A 1 130 ? 7.346 5.008 -19.524 1.00 89.06 130 VAL A N 1
ATOM 977 C CA . VAL A 1 130 ? 7.371 6.475 -19.411 1.00 89.06 130 VAL A CA 1
ATOM 978 C C . VAL A 1 130 ? 6.782 6.929 -18.075 1.00 89.06 130 VAL A C 1
ATOM 980 O O . VAL A 1 130 ? 7.319 7.824 -17.437 1.00 89.06 130 VAL A O 1
ATOM 983 N N . TYR A 1 131 ? 5.696 6.310 -17.620 1.00 88.50 131 TYR A N 1
ATOM 984 C CA . TYR A 1 131 ? 5.073 6.652 -16.345 1.00 88.50 131 TYR A CA 1
ATOM 985 C C . TYR A 1 131 ? 5.947 6.283 -15.131 1.00 88.50 131 TYR A C 1
ATOM 987 O O . TYR A 1 131 ? 6.084 7.094 -14.212 1.00 88.50 131 TYR A O 1
ATOM 995 N N . LEU A 1 132 ? 6.524 5.079 -15.124 1.00 90.44 132 LEU A N 1
ATOM 996 C CA . LEU A 1 132 ? 7.346 4.543 -14.034 1.00 90.44 132 LEU A CA 1
ATOM 997 C C . LEU A 1 132 ? 8.651 5.321 -13.881 1.00 90.44 132 LEU A C 1
ATOM 999 O O . LEU A 1 132 ? 9.077 5.606 -12.761 1.00 90.44 132 LEU A O 1
ATOM 1003 N N . THR A 1 133 ? 9.232 5.712 -15.013 1.00 88.50 133 THR A N 1
ATOM 1004 C CA . THR A 1 133 ? 10.499 6.449 -15.075 1.00 88.50 133 THR A CA 1
ATOM 1005 C C . THR A 1 133 ? 10.326 7.974 -15.029 1.00 88.50 133 THR A C 1
ATOM 1007 O O . THR A 1 133 ? 11.297 8.713 -15.134 1.00 88.50 133 THR A O 1
ATOM 1010 N N . GLY A 1 134 ? 9.094 8.478 -14.874 1.00 82.12 134 GLY A N 1
ATOM 1011 C CA . GLY A 1 134 ? 8.819 9.919 -14.781 1.00 82.12 134 GLY A CA 1
ATOM 1012 C C . GLY A 1 134 ? 8.935 10.696 -16.100 1.00 82.12 134 GLY A C 1
ATOM 1013 O O . GLY A 1 134 ? 8.832 11.918 -16.087 1.00 82.12 134 GLY A O 1
ATOM 1014 N N . GLY A 1 135 ? 9.070 10.003 -17.230 1.00 71.81 135 GLY A N 1
ATOM 1015 C CA . GLY A 1 135 ? 9.268 10.587 -18.551 1.00 71.81 135 GLY A CA 1
ATOM 1016 C C . GLY A 1 135 ? 10.739 10.857 -18.849 1.00 71.81 135 GLY A C 1
ATOM 1017 O O . GLY A 1 135 ? 11.521 11.192 -17.972 1.00 71.81 135 GLY A O 1
ATOM 1018 N N . LEU A 1 136 ? 11.118 10.698 -20.118 1.00 51.03 136 LEU A N 1
ATOM 1019 C CA . LEU A 1 136 ? 12.471 10.900 -20.652 1.00 51.03 136 LEU A CA 1
ATOM 1020 C C . LEU A 1 136 ? 12.891 12.391 -20.671 1.00 51.03 136 LEU A C 1
ATOM 1022 O O . LEU A 1 136 ? 13.506 12.839 -21.639 1.00 51.03 136 LEU A O 1
ATOM 1026 N N . GLU A 1 137 ? 12.531 13.195 -19.666 1.00 54.06 137 GLU A N 1
ATOM 1027 C CA . GLU A 1 137 ? 13.090 14.543 -19.538 1.00 54.06 137 GLU A CA 1
ATOM 1028 C C . GLU A 1 137 ? 14.545 14.416 -19.066 1.00 54.06 137 GLU A C 1
ATOM 1030 O O . GLU A 1 137 ? 14.849 13.949 -17.970 1.00 54.06 137 GLU A O 1
ATOM 1035 N N . ALA A 1 138 ? 15.451 14.765 -19.979 1.00 52.31 138 ALA A N 1
ATOM 1036 C CA . ALA A 1 138 ? 16.833 14.299 -20.084 1.00 52.31 138 ALA A CA 1
ATOM 1037 C C . ALA A 1 138 ? 17.792 14.638 -18.921 1.00 52.31 138 ALA A C 1
ATOM 1039 O O . ALA A 1 138 ? 18.972 14.309 -19.008 1.00 52.31 138 ALA A O 1
ATOM 1040 N N . SER A 1 139 ? 17.333 15.279 -17.846 1.00 49.34 139 SER A N 1
ATOM 1041 C CA . SER A 1 139 ? 18.173 15.647 -16.696 1.00 49.34 139 SER A CA 1
ATOM 1042 C C . SER A 1 139 ? 17.836 14.900 -15.404 1.00 49.34 139 SER A C 1
ATOM 1044 O O . SER A 1 139 ? 18.657 14.889 -14.489 1.00 49.34 139 SER A O 1
ATOM 1046 N N . THR A 1 140 ? 16.682 14.234 -15.325 1.00 50.97 140 THR A N 1
ATOM 1047 C CA . THR A 1 140 ? 16.300 13.406 -14.176 1.00 50.97 140 THR A CA 1
ATOM 1048 C C . THR A 1 140 ? 15.534 12.192 -14.678 1.00 50.97 140 THR A C 1
ATOM 1050 O O . THR A 1 140 ? 14.326 12.272 -14.890 1.00 50.97 140 THR A O 1
ATOM 1053 N N . LEU A 1 141 ? 16.210 11.054 -14.862 1.00 63.22 141 LEU A N 1
ATOM 1054 C CA . LEU A 1 141 ? 15.488 9.789 -14.995 1.00 63.22 141 LEU A CA 1
ATOM 1055 C C . LEU A 1 141 ? 14.854 9.516 -13.642 1.00 63.22 141 LEU A C 1
ATOM 1057 O O . LEU A 1 141 ? 15.527 9.222 -12.652 1.00 63.22 141 LEU A O 1
ATOM 1061 N N . GLY A 1 142 ? 13.558 9.772 -13.584 1.00 64.62 142 GLY A N 1
ATOM 1062 C CA . GLY A 1 142 ? 12.796 9.680 -12.364 1.00 64.62 142 GLY A CA 1
ATOM 1063 C C . GLY A 1 142 ? 12.517 8.229 -12.006 1.00 64.62 142 GLY A C 1
ATOM 1064 O O . GLY A 1 142 ? 12.565 7.312 -12.821 1.00 64.62 142 GLY A O 1
ATOM 1065 N N . TYR A 1 143 ? 12.159 8.037 -10.753 1.00 80.81 143 TYR A N 1
ATOM 1066 C CA . TYR A 1 143 ? 11.340 6.926 -10.302 1.00 80.81 143 TYR A CA 1
ATOM 1067 C C . TYR A 1 143 ? 10.068 7.544 -9.748 1.00 80.81 143 TYR A C 1
ATOM 1069 O O . TYR A 1 143 ? 10.077 8.645 -9.182 1.00 80.81 143 TYR A O 1
ATOM 1077 N N . LYS A 1 144 ? 8.952 6.838 -9.881 1.00 85.69 144 LYS A N 1
ATOM 1078 C CA . LYS A 1 144 ? 7.715 7.288 -9.261 1.00 85.69 144 LYS A CA 1
ATOM 1079 C C . LYS A 1 144 ? 7.581 6.724 -7.853 1.00 85.69 144 LYS A C 1
ATOM 1081 O O . LYS A 1 144 ? 7.222 5.565 -7.672 1.00 85.69 144 LYS A O 1
ATOM 1086 N N . ALA A 1 145 ? 7.823 7.574 -6.857 1.00 84.44 145 ALA A N 1
ATOM 1087 C CA . ALA A 1 145 ? 7.503 7.273 -5.467 1.00 84.44 145 ALA A CA 1
ATOM 1088 C C . ALA A 1 145 ?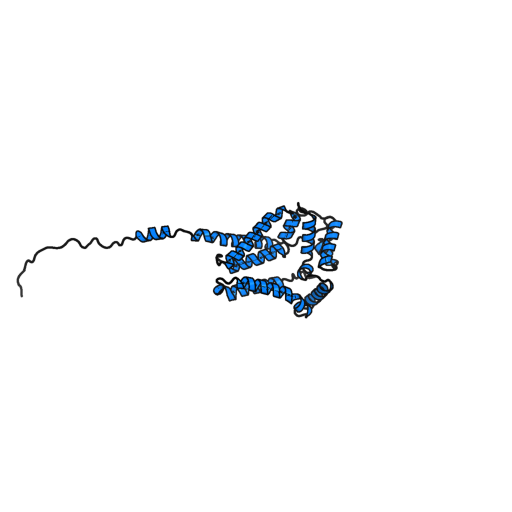 6.018 6.889 -5.333 1.00 84.44 145 ALA A C 1
ATOM 1090 O O . ALA A 1 145 ? 5.135 7.607 -5.813 1.00 84.44 145 ALA A O 1
ATOM 1091 N N . HIS A 1 146 ? 5.753 5.740 -4.708 1.00 83.69 146 HIS A N 1
ATOM 1092 C CA . HIS A 1 146 ? 4.402 5.213 -4.573 1.00 83.69 146 HIS A CA 1
ATOM 1093 C C . HIS A 1 146 ? 3.845 5.423 -3.170 1.00 83.69 146 HIS A C 1
ATOM 1095 O O . HIS A 1 146 ? 3.060 6.334 -2.967 1.00 83.69 146 HIS A O 1
ATOM 1101 N N . SER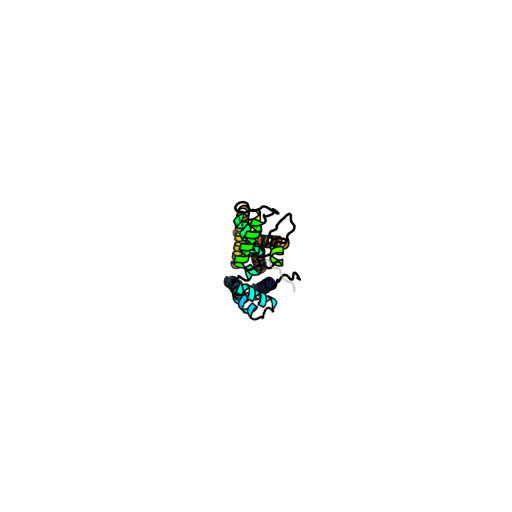 A 1 147 ? 4.261 4.621 -2.196 1.00 90.50 147 SER A N 1
ATOM 1102 C CA . SER A 1 147 ? 3.694 4.628 -0.845 1.00 90.50 147 SER A CA 1
ATOM 1103 C C . SER A 1 147 ? 4.554 5.421 0.135 1.00 90.50 147 SER A C 1
ATOM 1105 O O . SER A 1 147 ? 5.778 5.382 0.026 1.00 90.50 147 SER A O 1
ATOM 1107 N N . GLN A 1 148 ? 3.964 5.999 1.178 1.00 93.12 148 GLN A N 1
ATOM 1108 C CA . GLN A 1 148 ? 4.738 6.721 2.195 1.00 93.12 148 GLN A CA 1
ATOM 1109 C C . GLN A 1 148 ? 5.826 5.869 2.857 1.00 93.12 148 GLN A C 1
ATOM 1111 O O . GLN A 1 148 ? 6.937 6.359 3.047 1.00 93.12 148 GLN A O 1
ATOM 1116 N N . ALA A 1 149 ? 5.527 4.610 3.196 1.00 93.88 149 ALA A N 1
ATOM 1117 C CA . ALA A 1 149 ? 6.473 3.742 3.888 1.00 93.88 149 ALA A CA 1
ATOM 1118 C C . ALA A 1 149 ? 7.661 3.375 2.995 1.00 93.88 149 ALA A C 1
ATOM 1120 O O . ALA A 1 149 ? 8.806 3.672 3.339 1.00 93.88 149 ALA A O 1
ATOM 1121 N N . PHE A 1 150 ? 7.397 2.801 1.817 1.00 92.19 150 PHE A N 1
ATOM 1122 C CA . PHE A 1 150 ? 8.465 2.421 0.893 1.00 92.19 150 PHE A CA 1
ATOM 1123 C C . PHE A 1 150 ? 9.238 3.632 0.371 1.00 92.19 150 PHE A C 1
ATOM 1125 O O . PHE A 1 150 ? 10.454 3.555 0.241 1.00 92.19 150 PHE A O 1
ATOM 1132 N N . SER A 1 151 ? 8.581 4.769 0.133 1.00 92.50 151 SER A N 1
ATOM 1133 C CA . SER A 1 151 ? 9.266 5.983 -0.308 1.00 92.50 151 SER A CA 1
ATOM 1134 C C . SER A 1 151 ? 10.115 6.602 0.797 1.00 92.50 151 SER A C 1
ATOM 1136 O O . SER A 1 151 ? 11.228 7.030 0.525 1.00 92.50 151 SER A O 1
ATOM 1138 N N . ALA A 1 152 ? 9.671 6.591 2.055 1.00 95.00 152 ALA A N 1
ATOM 1139 C CA . ALA A 1 152 ? 10.518 7.028 3.163 1.00 95.00 152 ALA A CA 1
ATOM 1140 C C . ALA A 1 152 ? 11.770 6.150 3.307 1.00 95.00 152 ALA A C 1
ATOM 1142 O O . ALA A 1 152 ? 12.856 6.685 3.514 1.00 95.00 152 ALA A O 1
ATOM 1143 N N . ILE A 1 153 ? 11.638 4.825 3.156 1.00 95.62 153 ILE A N 1
ATOM 1144 C CA . ILE A 1 153 ? 12.792 3.911 3.141 1.00 95.62 153 ILE A CA 1
ATOM 1145 C C . ILE A 1 153 ? 13.667 4.175 1.912 1.00 95.62 153 ILE A C 1
ATOM 1147 O O . ILE A 1 153 ? 14.884 4.201 2.030 1.00 95.62 153 ILE A O 1
ATOM 1151 N N . LEU A 1 154 ? 13.082 4.425 0.742 1.00 95.00 154 LEU A N 1
ATOM 1152 C CA . LEU A 1 154 ? 13.843 4.788 -0.450 1.00 95.00 154 LEU A CA 1
ATOM 1153 C C . LEU A 1 154 ? 14.674 6.059 -0.218 1.00 95.00 154 LEU A C 1
ATOM 1155 O O . LEU A 1 154 ? 15.866 6.075 -0.511 1.00 95.00 154 LEU A O 1
ATOM 1159 N N . PHE A 1 155 ? 14.074 7.113 0.337 1.00 95.31 155 PHE A N 1
ATOM 1160 C CA . PHE A 1 155 ? 14.740 8.406 0.497 1.00 95.31 155 PHE A CA 1
ATOM 1161 C C . PHE A 1 155 ? 15.721 8.454 1.671 1.00 95.31 155 PHE A C 1
ATOM 1163 O O . PHE A 1 155 ? 16.766 9.082 1.540 1.00 95.31 155 PHE A O 1
ATOM 1170 N N . ALA A 1 156 ? 15.388 7.834 2.806 1.00 96.75 156 ALA A N 1
ATOM 1171 C CA . ALA A 1 156 ? 16.152 7.939 4.056 1.00 96.75 156 ALA A CA 1
ATOM 1172 C C . ALA A 1 156 ? 16.759 6.603 4.527 1.00 96.75 156 ALA A C 1
ATOM 1174 O O . ALA A 1 156 ? 17.332 6.526 5.617 1.00 96.75 156 ALA A O 1
ATOM 1175 N N . GLY A 1 157 ? 16.606 5.534 3.744 1.00 96.31 157 GLY A N 1
ATOM 1176 C CA . GLY A 1 157 ? 17.167 4.221 4.033 1.00 96.31 157 GLY A CA 1
ATOM 1177 C C . GLY A 1 157 ? 16.686 3.649 5.364 1.00 96.31 157 GLY A C 1
ATOM 1178 O O . GLY A 1 157 ? 15.500 3.687 5.707 1.00 96.31 157 GLY A O 1
ATOM 1179 N N . LEU A 1 158 ? 17.633 3.138 6.152 1.00 97.00 158 LEU A N 1
ATOM 1180 C CA . LEU A 1 158 ? 17.358 2.557 7.466 1.00 97.00 158 LEU A CA 1
ATOM 1181 C C . LEU A 1 158 ? 16.896 3.602 8.493 1.00 97.00 158 LEU A C 1
ATOM 1183 O O . LEU A 1 158 ? 16.241 3.230 9.466 1.00 97.00 158 LEU A O 1
ATOM 1187 N N . LEU A 1 159 ? 17.168 4.897 8.285 1.00 97.31 159 LEU A N 1
ATOM 1188 C CA . LEU A 1 159 ? 16.744 5.952 9.217 1.00 97.31 159 LEU A CA 1
ATOM 1189 C C . LEU A 1 159 ? 15.219 6.124 9.259 1.00 97.31 159 LEU A C 1
ATOM 1191 O O . LEU A 1 159 ? 14.685 6.592 10.263 1.00 97.31 159 LEU A O 1
ATOM 1195 N N . ALA A 1 160 ? 14.499 5.709 8.212 1.00 96.81 160 ALA A N 1
ATOM 1196 C CA . ALA A 1 160 ? 13.036 5.720 8.203 1.00 96.81 160 ALA A CA 1
ATOM 1197 C C . ALA A 1 160 ? 12.419 4.582 9.038 1.00 96.81 160 ALA A C 1
ATOM 1199 O O . ALA A 1 160 ? 11.287 4.707 9.515 1.00 96.81 160 ALA A O 1
ATOM 1200 N N . ILE A 1 161 ? 13.141 3.471 9.227 1.00 95.25 161 ILE A N 1
ATOM 1201 C CA . ILE A 1 161 ? 12.606 2.247 9.842 1.00 95.25 161 ILE A CA 1
ATOM 1202 C C . ILE A 1 161 ? 12.090 2.483 11.271 1.00 95.25 161 ILE A C 1
ATOM 1204 O O . ILE A 1 161 ? 10.964 2.063 11.544 1.00 95.25 161 ILE A O 1
ATOM 1208 N N . PRO A 1 162 ? 12.811 3.173 12.182 1.00 97.44 162 PRO A N 1
ATOM 1209 C CA . PRO A 1 162 ? 12.325 3.396 13.544 1.00 97.44 162 PRO A CA 1
ATOM 1210 C C . PRO A 1 162 ? 10.957 4.083 13.598 1.00 97.44 162 PRO A C 1
ATOM 1212 O O . PRO A 1 162 ? 10.093 3.671 14.375 1.00 97.44 162 PRO A O 1
ATOM 1215 N N . PHE A 1 163 ? 10.732 5.089 12.746 1.00 96.88 163 PHE A N 1
ATOM 1216 C CA . PHE A 1 163 ? 9.444 5.775 12.669 1.00 96.88 163 PHE A CA 1
ATOM 1217 C C . PHE A 1 163 ? 8.331 4.824 12.220 1.00 96.88 163 PHE A C 1
ATOM 1219 O O . PHE A 1 163 ? 7.282 4.773 12.861 1.00 96.88 163 PHE A O 1
ATOM 1226 N N . TRP A 1 164 ? 8.555 4.039 11.165 1.00 96.56 164 TRP A N 1
ATOM 1227 C CA . TRP A 1 164 ? 7.532 3.131 10.639 1.00 96.56 164 TRP A CA 1
ATOM 1228 C C . TRP A 1 164 ? 7.250 1.943 11.554 1.00 96.56 164 TRP A C 1
ATOM 1230 O O . TRP A 1 164 ? 6.089 1.563 11.702 1.00 96.56 164 TRP A O 1
ATOM 1240 N N . LEU A 1 165 ? 8.265 1.407 12.237 1.00 96.31 165 LEU A N 1
ATOM 1241 C CA . LEU A 1 165 ? 8.066 0.400 13.282 1.00 96.31 165 LEU A CA 1
ATOM 1242 C C . LEU A 1 165 ? 7.229 0.965 14.432 1.00 96.31 165 LEU A C 1
ATOM 1244 O O . LEU A 1 165 ? 6.276 0.324 14.880 1.00 96.31 165 LEU A O 1
ATOM 1248 N N . TRP A 1 166 ? 7.535 2.185 14.881 1.00 97.19 166 TRP A N 1
ATOM 1249 C CA . TRP A 1 166 ? 6.748 2.866 15.906 1.00 97.19 166 TRP A CA 1
ATOM 1250 C C . TRP A 1 166 ? 5.308 3.125 15.445 1.00 97.19 166 TRP A C 1
ATOM 1252 O O . TRP A 1 166 ? 4.369 2.781 16.166 1.00 97.19 166 TRP A O 1
ATOM 1262 N N . ALA A 1 167 ? 5.114 3.685 14.250 1.00 96.81 167 ALA A N 1
ATOM 1263 C CA . ALA A 1 167 ? 3.797 3.998 13.704 1.00 96.81 167 ALA A CA 1
ATOM 1264 C C . ALA A 1 167 ? 2.963 2.724 13.523 1.00 96.81 167 ALA A C 1
ATOM 1266 O O . ALA A 1 167 ? 1.831 2.661 14.003 1.00 96.81 167 ALA A O 1
ATOM 1267 N N . GLY A 1 168 ? 3.547 1.676 12.934 1.00 96.12 168 GLY A N 1
ATOM 1268 C CA . GLY A 1 168 ? 2.927 0.360 12.801 1.00 96.12 168 GLY A CA 1
ATOM 1269 C C . GLY A 1 168 ? 2.527 -0.220 14.157 1.00 96.12 168 GLY A C 1
ATOM 1270 O O . GLY A 1 168 ? 1.374 -0.605 14.346 1.00 96.12 168 GLY A O 1
ATOM 1271 N N . PHE A 1 169 ? 3.423 -0.184 15.148 1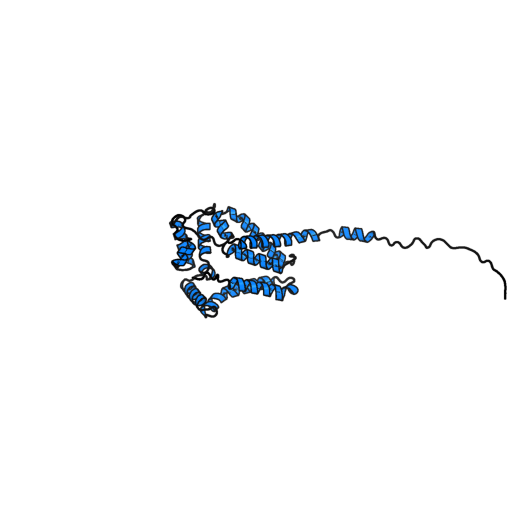.00 96.62 169 PHE A N 1
ATOM 1272 C CA . PHE A 1 169 ? 3.113 -0.632 16.507 1.00 96.62 169 PHE A CA 1
ATOM 1273 C C . PHE A 1 169 ? 1.958 0.162 17.137 1.00 96.62 169 PHE A C 1
ATOM 1275 O O . PHE A 1 169 ? 1.080 -0.424 17.776 1.00 96.62 169 PHE A O 1
ATOM 1282 N N . LYS A 1 170 ? 1.903 1.488 16.946 1.00 96.56 170 LYS A N 1
ATOM 1283 C CA . LYS A 1 170 ? 0.787 2.315 17.434 1.00 96.56 170 LYS A CA 1
ATOM 1284 C C . LYS A 1 170 ? -0.521 1.980 16.731 1.00 96.56 170 LYS A C 1
ATOM 1286 O O . LYS A 1 170 ? -1.521 1.809 17.423 1.00 96.56 170 LYS A O 1
ATOM 1291 N N . LEU A 1 171 ? -0.526 1.842 15.408 1.00 95.69 171 LEU A N 1
ATOM 1292 C CA . LEU A 1 171 ? -1.721 1.490 14.637 1.00 95.69 171 LEU A CA 1
ATOM 1293 C C . LEU A 1 171 ? -2.252 0.104 15.037 1.00 95.69 171 LEU A C 1
ATOM 1295 O O . LEU A 1 171 ? -3.436 -0.025 15.353 1.00 95.69 171 LEU A O 1
ATOM 1299 N N . LEU A 1 172 ? -1.380 -0.902 15.159 1.00 93.50 172 LEU A N 1
ATOM 1300 C CA . LEU A 1 172 ? -1.742 -2.234 15.664 1.00 93.50 172 LEU A CA 1
ATOM 1301 C C . LEU A 1 172 ? -2.253 -2.175 17.113 1.00 93.50 172 LEU A C 1
ATOM 1303 O O . LEU A 1 172 ? -3.284 -2.765 17.444 1.00 93.50 172 LEU A O 1
ATOM 1307 N N . GLY A 1 173 ? -1.599 -1.393 17.975 1.00 93.00 173 GLY A N 1
ATOM 1308 C CA . GLY A 1 173 ? -2.086 -1.086 19.320 1.00 93.00 173 GLY A CA 1
ATOM 1309 C C . GLY A 1 173 ? -3.480 -0.445 19.302 1.00 93.00 173 GLY A C 1
ATOM 1310 O O . GLY A 1 173 ? -4.346 -0.808 20.093 1.00 93.00 173 GLY A O 1
ATOM 1311 N N . GLY A 1 174 ? -3.745 0.448 18.353 1.00 91.81 174 GLY A N 1
ATOM 1312 C CA . GLY A 1 174 ? -5.059 1.029 18.095 1.00 91.81 174 GLY A CA 1
ATOM 1313 C C . GLY A 1 174 ? -6.119 -0.024 17.776 1.00 91.81 174 GLY A C 1
ATOM 1314 O O . GLY A 1 174 ? -7.182 -0.021 18.396 1.00 91.81 174 GLY A O 1
ATOM 1315 N N . ILE A 1 175 ? -5.807 -0.972 16.889 1.00 89.69 175 ILE A N 1
ATOM 1316 C CA . ILE A 1 175 ? -6.699 -2.092 16.545 1.00 89.69 175 ILE A CA 1
ATOM 1317 C C . ILE A 1 175 ? -6.998 -2.937 17.786 1.00 89.69 175 ILE A C 1
ATOM 1319 O O . ILE A 1 175 ? -8.165 -3.218 18.077 1.00 89.69 175 ILE A O 1
ATOM 1323 N N . THR A 1 176 ? -5.974 -3.294 18.569 1.00 89.50 176 THR A N 1
ATOM 1324 C CA . THR A 1 176 ? -6.183 -4.061 19.810 1.00 89.50 176 THR A CA 1
ATOM 1325 C C . THR A 1 176 ? -7.027 -3.285 20.823 1.00 89.50 176 THR A C 1
ATOM 1327 O O . THR A 1 176 ? -7.865 -3.877 21.499 1.00 89.50 176 THR A O 1
ATOM 1330 N N . ASN A 1 177 ? -6.900 -1.956 20.890 1.00 89.12 177 ASN A N 1
ATOM 1331 C CA . ASN A 1 177 ? -7.724 -1.112 21.757 1.00 89.12 177 ASN A CA 1
ATOM 1332 C C . ASN A 1 177 ? -9.182 -1.052 21.314 1.00 89.12 177 ASN A C 1
ATOM 1334 O O . ASN A 1 177 ? -10.070 -1.083 22.169 1.00 89.12 177 ASN A O 1
ATOM 1338 N N . VAL A 1 178 ? -9.431 -0.962 20.006 1.00 86.56 178 VAL A N 1
ATOM 1339 C CA . VAL A 1 178 ? -10.781 -1.063 19.443 1.00 86.56 178 VAL A CA 1
ATOM 1340 C C . VAL A 1 178 ? -11.386 -2.418 19.817 1.00 86.56 178 VAL A C 1
ATOM 1342 O O . VAL A 1 178 ? -12.485 -2.460 20.367 1.00 86.56 178 VAL A O 1
ATOM 1345 N N . CYS A 1 179 ? -10.641 -3.513 19.637 1.00 83.38 179 CYS A N 1
ATOM 1346 C CA . CYS A 1 179 ? -11.097 -4.865 19.984 1.00 83.38 179 CYS A CA 1
ATOM 1347 C C . CYS A 1 179 ? -11.366 -5.044 21.476 1.00 83.38 179 CYS A C 1
ATOM 1349 O O . CYS A 1 179 ? -12.374 -5.631 21.868 1.00 83.38 179 CYS A O 1
ATOM 1351 N N . ALA A 1 180 ? -10.482 -4.503 22.312 1.00 84.44 180 ALA A N 1
ATOM 1352 C CA . ALA A 1 180 ? -10.605 -4.525 23.763 1.00 84.44 180 ALA A CA 1
ATOM 1353 C C . ALA A 1 180 ? -11.687 -3.565 24.288 1.00 84.44 180 ALA A C 1
ATOM 1355 O O . ALA A 1 180 ? -11.849 -3.459 25.502 1.00 84.44 180 ALA A O 1
ATOM 1356 N N . ARG A 1 181 ? -12.419 -2.869 23.402 1.00 80.25 181 ARG A N 1
ATOM 1357 C CA . ARG A 1 181 ? -13.487 -1.911 23.732 1.00 80.25 181 ARG A CA 1
ATOM 1358 C C . ARG A 1 181 ? -13.007 -0.709 24.547 1.00 80.25 181 ARG A C 1
ATOM 1360 O O . ARG A 1 181 ? -13.706 -0.213 25.424 1.00 80.25 181 ARG A O 1
ATOM 1367 N N . ARG A 1 182 ? -11.785 -0.256 24.283 1.00 84.75 182 ARG A N 1
ATOM 1368 C CA . ARG A 1 182 ? -11.149 0.847 25.018 1.00 84.75 182 ARG A CA 1
ATOM 1369 C C . ARG A 1 182 ? -11.089 2.148 24.217 1.00 84.75 182 ARG A C 1
ATOM 1371 O O . ARG A 1 182 ? -10.619 3.142 24.755 1.00 84.75 182 ARG A O 1
ATOM 1378 N N . SER A 1 183 ? -11.524 2.148 22.953 1.00 86.00 183 SER A N 1
ATOM 1379 C CA . SER A 1 183 ? -11.648 3.376 22.156 1.00 86.00 183 SER A CA 1
ATOM 1380 C C . SER A 1 183 ? -13.012 4.038 22.395 1.00 86.00 183 SER A C 1
ATOM 1382 O O . SER A 1 183 ? -14.017 3.327 22.348 1.00 86.00 183 SER A O 1
ATOM 1384 N N . PRO A 1 184 ? -13.077 5.368 22.606 1.00 83.50 184 PRO A N 1
ATOM 1385 C CA . PRO A 1 184 ? -14.344 6.093 22.732 1.00 83.50 184 PRO A CA 1
ATOM 1386 C C . PRO A 1 184 ? -15.135 6.150 21.415 1.00 83.50 184 PRO A C 1
ATOM 1388 O O . PRO A 1 184 ? -16.356 6.259 21.438 1.00 83.50 184 PRO A O 1
ATOM 1391 N N . VAL A 1 185 ? -14.452 6.048 20.268 1.00 84.94 185 VAL A N 1
ATOM 1392 C CA . VAL A 1 185 ? -15.048 6.104 18.921 1.00 84.94 185 VAL A CA 1
ATOM 1393 C C . VAL A 1 185 ? -14.573 4.914 18.073 1.00 84.94 185 VAL A C 1
ATOM 1395 O O . VAL A 1 185 ? -13.875 5.092 17.074 1.00 84.94 185 VAL A O 1
ATOM 1398 N N . PRO A 1 186 ? -14.909 3.666 18.458 1.00 82.06 186 PRO A N 1
ATOM 1399 C CA . PRO A 1 186 ? -14.257 2.460 17.944 1.00 82.06 186 PRO A CA 1
ATOM 1400 C C . PRO A 1 186 ? -14.386 2.285 16.427 1.00 82.06 186 PRO A C 1
ATOM 1402 O O . PRO A 1 186 ? -13.402 1.927 15.787 1.00 82.06 186 PRO A O 1
ATOM 1405 N N . GLY A 1 187 ? -15.557 2.580 15.848 1.00 79.56 187 GLY A N 1
ATOM 1406 C CA . GLY A 1 187 ? -15.781 2.476 14.402 1.00 79.56 187 GLY A CA 1
ATOM 1407 C C . GLY A 1 187 ? -14.921 3.453 13.599 1.00 79.56 187 GLY A C 1
ATOM 1408 O O . GLY A 1 187 ? -14.227 3.039 12.674 1.00 79.56 187 GLY A O 1
ATOM 1409 N N . LEU A 1 188 ? -14.894 4.728 14.005 1.00 84.19 188 LEU A N 1
ATOM 1410 C CA . LEU A 1 188 ? -14.063 5.751 13.364 1.00 84.19 188 LEU A CA 1
ATOM 1411 C C . LEU A 1 188 ? -12.571 5.448 13.534 1.00 84.19 188 LEU A C 1
ATOM 1413 O O . LEU A 1 188 ? -11.820 5.525 12.568 1.00 84.19 188 LEU A O 1
ATOM 1417 N N . THR A 1 189 ? -12.135 5.070 14.743 1.00 88.81 189 THR A N 1
ATOM 1418 C CA . THR A 1 189 ? -10.737 4.688 14.993 1.00 88.81 189 THR A CA 1
ATOM 1419 C C . THR A 1 189 ? -10.323 3.517 14.109 1.00 88.81 189 THR A C 1
ATOM 1421 O O . THR A 1 189 ? -9.263 3.572 13.495 1.00 88.81 189 THR A O 1
ATOM 1424 N N . PHE A 1 190 ? -11.151 2.475 14.022 1.00 87.19 190 PHE A N 1
ATOM 1425 C CA . PHE A 1 190 ? -10.864 1.311 13.191 1.00 87.19 190 PHE A CA 1
ATOM 1426 C C . PHE A 1 190 ? -10.752 1.680 11.714 1.00 87.19 190 PHE A C 1
ATOM 1428 O O . PHE A 1 190 ? -9.732 1.393 11.095 1.00 87.19 190 PHE A O 1
ATOM 1435 N N . TYR A 1 191 ? -11.759 2.381 11.188 1.00 84.75 191 TYR A N 1
ATOM 1436 C CA . TYR A 1 191 ? -11.775 2.854 9.808 1.00 84.75 191 TYR A CA 1
ATOM 1437 C C . TYR A 1 191 ? -10.518 3.665 9.472 1.00 84.75 191 TYR A C 1
ATOM 1439 O O . TYR A 1 191 ? -9.834 3.365 8.496 1.00 84.75 191 TYR A O 1
ATOM 1447 N N . MET A 1 192 ? -10.169 4.639 10.318 1.00 91.62 192 MET A N 1
ATOM 1448 C CA . MET A 1 192 ? -8.998 5.488 10.101 1.00 91.62 192 MET A CA 1
ATOM 1449 C C . MET A 1 192 ? -7.684 4.711 10.179 1.00 91.62 192 MET A C 1
ATOM 1451 O O . MET A 1 192 ? -6.780 4.996 9.401 1.00 91.62 192 MET A O 1
ATOM 1455 N N . ILE A 1 193 ? -7.562 3.719 11.069 1.00 92.25 193 ILE A N 1
ATOM 1456 C CA . ILE A 1 193 ? -6.367 2.865 11.116 1.00 92.25 193 ILE A CA 1
ATOM 1457 C C . ILE A 1 193 ? -6.253 2.025 9.844 1.00 92.25 193 ILE A C 1
ATOM 1459 O O . ILE A 1 193 ? -5.179 1.979 9.252 1.00 92.25 193 ILE A O 1
ATOM 1463 N N . THR A 1 194 ? -7.332 1.368 9.413 1.00 89.12 194 THR A N 1
ATOM 1464 C CA . THR A 1 194 ? -7.320 0.543 8.198 1.00 89.12 194 THR A CA 1
ATOM 1465 C C . THR A 1 194 ? -6.996 1.383 6.967 1.00 89.12 194 THR A C 1
ATOM 1467 O O . THR A 1 194 ? -6.154 0.981 6.166 1.00 89.12 194 THR A O 1
ATOM 1470 N N . LEU A 1 195 ? -7.601 2.567 6.849 1.00 88.94 195 LEU A N 1
ATOM 1471 C CA . LEU A 1 195 ? -7.312 3.504 5.769 1.00 88.94 195 LEU A CA 1
ATOM 1472 C C . LEU A 1 195 ? -5.862 4.000 5.827 1.00 88.94 195 LEU A C 1
ATOM 1474 O O . LEU A 1 195 ? -5.189 3.990 4.806 1.00 88.94 195 LEU A O 1
ATOM 1478 N N . ALA A 1 196 ? -5.340 4.354 7.004 1.00 94.00 196 ALA A N 1
ATOM 1479 C CA . ALA A 1 196 ? -3.941 4.756 7.142 1.00 94.00 196 ALA A CA 1
ATOM 1480 C C . ALA A 1 196 ? -2.972 3.623 6.773 1.00 94.00 196 ALA A C 1
ATOM 1482 O O . ALA A 1 196 ? -2.001 3.865 6.064 1.00 94.00 196 ALA A O 1
ATOM 1483 N N . LEU A 1 197 ? -3.221 2.385 7.211 1.00 92.38 197 LEU A N 1
ATOM 1484 C CA . LEU A 1 197 ? -2.400 1.226 6.836 1.00 92.38 197 LEU A CA 1
ATOM 1485 C C . LEU A 1 197 ? -2.415 0.990 5.322 1.00 92.38 197 LEU A C 1
ATOM 1487 O O . LEU A 1 197 ? -1.366 0.764 4.728 1.00 92.38 197 LEU A O 1
ATOM 1491 N N . TRP A 1 198 ? -3.586 1.089 4.693 1.00 90.00 198 TRP A N 1
ATOM 1492 C CA . TRP A 1 198 ? -3.694 1.006 3.240 1.00 90.00 198 TRP A CA 1
ATOM 1493 C C . TRP A 1 198 ? -2.927 2.139 2.547 1.00 90.00 198 TRP A C 1
ATOM 1495 O O . TRP A 1 198 ? -2.086 1.880 1.689 1.00 90.00 198 TRP A O 1
ATOM 1505 N N . ASP A 1 199 ? -3.153 3.387 2.962 1.00 90.88 199 ASP A N 1
ATOM 1506 C CA . ASP A 1 199 ? -2.553 4.560 2.329 1.00 90.88 199 ASP A CA 1
ATOM 1507 C C . ASP A 1 199 ? -1.030 4.598 2.469 1.00 90.88 199 ASP A C 1
ATOM 1509 O O . ASP A 1 199 ? -0.315 4.981 1.543 1.00 90.88 199 ASP A O 1
ATOM 1513 N N . THR A 1 200 ? -0.523 4.179 3.625 1.00 93.06 200 THR A N 1
ATOM 1514 C CA . THR A 1 200 ? 0.916 4.170 3.918 1.00 93.06 200 THR A CA 1
ATOM 1515 C C . THR A 1 200 ? 1.680 3.105 3.147 1.00 93.06 200 THR A C 1
ATOM 1517 O O . THR A 1 200 ? 2.852 3.336 2.843 1.00 93.06 200 THR A O 1
ATOM 1520 N N . LEU A 1 201 ? 1.039 1.976 2.825 1.00 91.12 201 LEU A N 1
ATOM 1521 C CA . LEU A 1 201 ? 1.671 0.829 2.168 1.00 91.12 201 LEU A CA 1
ATOM 1522 C C . LEU A 1 201 ? 1.408 0.769 0.659 1.00 91.12 201 LEU A C 1
ATOM 1524 O O . LEU A 1 201 ? 2.276 0.317 -0.082 1.00 91.12 201 LEU A O 1
ATOM 1528 N N . PHE A 1 202 ? 0.237 1.220 0.200 1.00 87.38 202 PHE A N 1
ATOM 1529 C CA . PHE A 1 202 ? -0.249 0.929 -1.155 1.00 87.38 202 PHE A CA 1
ATOM 1530 C C . PHE A 1 202 ? -0.819 2.128 -1.916 1.00 87.38 202 PHE A C 1
ATOM 1532 O O . PHE A 1 202 ? -1.075 1.997 -3.113 1.00 87.38 202 PHE A O 1
ATOM 1539 N N . SER A 1 203 ? -1.065 3.275 -1.275 1.00 86.94 203 SER A N 1
ATOM 1540 C CA . SER A 1 203 ? -1.586 4.444 -1.995 1.00 86.94 203 SER A CA 1
ATOM 1541 C C . SER A 1 203 ? -0.456 5.338 -2.502 1.00 86.94 203 SER A C 1
ATOM 1543 O O . SER A 1 203 ? 0.522 5.538 -1.782 1.00 86.94 203 SER A O 1
ATOM 1545 N N . PRO A 1 204 ? -0.618 5.958 -3.688 1.00 85.19 204 PRO A N 1
ATOM 1546 C CA . PRO A 1 204 ? 0.249 7.034 -4.147 1.00 85.19 204 PRO A CA 1
ATOM 1547 C C . PRO A 1 204 ? 0.376 8.159 -3.111 1.00 85.19 204 PRO A C 1
ATOM 1549 O O . PRO A 1 204 ? -0.628 8.624 -2.561 1.00 85.19 204 PRO A O 1
ATOM 1552 N N . MET A 1 205 ? 1.596 8.649 -2.896 1.00 83.44 205 MET A N 1
ATOM 1553 C CA . MET A 1 205 ? 1.865 9.782 -2.019 1.00 83.44 205 MET A CA 1
ATOM 1554 C C . MET A 1 205 ? 1.142 11.034 -2.519 1.00 83.44 205 MET A C 1
ATOM 1556 O O . MET A 1 205 ? 1.298 11.462 -3.662 1.00 83.44 205 MET A O 1
ATOM 1560 N N . ASN A 1 206 ? 0.349 11.635 -1.638 1.00 86.06 206 ASN A N 1
ATOM 1561 C CA . ASN A 1 206 ? -0.283 12.931 -1.836 1.00 86.06 206 ASN A CA 1
ATOM 1562 C C . ASN A 1 206 ? -0.489 13.594 -0.462 1.00 86.06 206 ASN A C 1
ATOM 1564 O O . ASN A 1 206 ? -0.275 12.972 0.579 1.00 86.06 206 ASN A O 1
ATOM 1568 N N . ALA A 1 207 ? -0.913 14.859 -0.434 1.00 82.44 207 ALA A N 1
ATOM 1569 C CA . ALA A 1 207 ? -1.141 15.566 0.829 1.00 82.44 207 ALA A CA 1
ATOM 1570 C C . ALA A 1 207 ? -2.170 14.855 1.734 1.00 82.44 207 ALA A C 1
ATOM 1572 O O . ALA A 1 207 ? -2.016 14.838 2.956 1.00 82.44 207 ALA A O 1
ATOM 1573 N N . ASN A 1 208 ? -3.180 14.206 1.145 1.00 85.44 208 ASN A N 1
ATOM 1574 C CA . ASN A 1 208 ? -4.226 13.519 1.898 1.00 85.44 208 ASN A CA 1
ATOM 1575 C C . ASN A 1 208 ? -3.686 12.294 2.636 1.00 85.44 208 ASN A C 1
ATOM 1577 O O . ASN A 1 208 ? -4.072 12.089 3.781 1.00 85.44 208 ASN A O 1
ATOM 1581 N N . THR A 1 209 ? -2.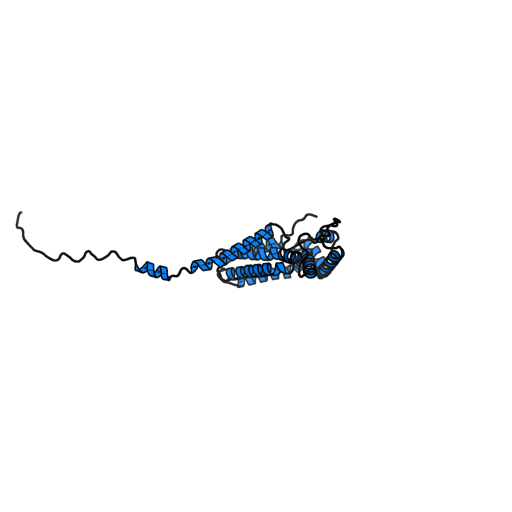755 11.525 2.059 1.00 88.12 209 THR A N 1
ATOM 1582 C CA . THR A 1 209 ? -2.204 10.349 2.752 1.00 88.12 209 THR A CA 1
ATOM 1583 C C . THR A 1 209 ? -1.460 10.747 4.031 1.00 88.12 209 THR A C 1
ATOM 1585 O O . THR A 1 209 ? -1.504 10.022 5.026 1.00 88.12 209 THR A O 1
ATOM 1588 N N . HIS A 1 210 ? -0.798 11.914 4.060 1.00 89.06 210 HIS A N 1
ATOM 1589 C CA . HIS A 1 210 ? -0.115 12.410 5.266 1.00 89.06 210 HIS A CA 1
ATOM 1590 C C . HIS A 1 210 ? -1.117 12.798 6.353 1.00 89.06 210 HIS A C 1
ATOM 1592 O O . HIS A 1 210 ? -0.936 12.452 7.523 1.00 89.06 210 HIS A O 1
ATOM 1598 N N . LEU A 1 211 ? -2.205 13.460 5.953 1.00 90.69 211 LEU A N 1
ATOM 1599 C CA . LEU A 1 211 ? -3.302 13.806 6.850 1.00 90.69 211 LEU A CA 1
ATOM 1600 C C . LEU A 1 211 ? -3.987 12.551 7.399 1.00 90.69 211 LEU A C 1
ATOM 1602 O O . LEU A 1 211 ? -4.205 12.473 8.606 1.00 90.69 211 LEU A O 1
ATOM 1606 N N . THR A 1 212 ? -4.258 11.547 6.559 1.00 93.69 212 THR A N 1
ATOM 1607 C CA . THR A 1 212 ? -4.839 10.262 6.975 1.00 93.69 212 THR A CA 1
ATOM 1608 C C . THR A 1 212 ? -4.018 9.623 8.095 1.00 93.69 212 THR A C 1
ATOM 1610 O O . THR A 1 212 ? -4.572 9.284 9.144 1.00 93.69 212 THR A O 1
ATOM 1613 N N . LEU A 1 213 ? -2.698 9.489 7.908 1.00 95.19 213 LEU A N 1
ATOM 1614 C CA . LEU A 1 213 ? -1.814 8.909 8.922 1.00 95.19 213 LEU A CA 1
ATOM 1615 C C . LEU A 1 213 ? -1.801 9.750 10.207 1.00 95.19 213 LEU A C 1
ATOM 1617 O O . LEU A 1 213 ? -1.933 9.199 11.302 1.00 95.19 213 LEU A O 1
ATOM 1621 N N . GLY A 1 214 ? -1.691 11.077 10.082 1.00 94.12 214 GLY A N 1
ATOM 1622 C CA . GLY A 1 214 ? -1.720 11.997 11.221 1.00 94.12 214 GLY A CA 1
ATOM 1623 C C . GLY A 1 214 ? -3.008 11.879 12.041 1.00 94.12 214 GLY A C 1
ATOM 1624 O O . GLY A 1 214 ? -2.953 11.720 13.263 1.00 94.12 214 GLY A O 1
ATOM 1625 N N . PHE A 1 215 ? -4.168 11.867 11.380 1.00 93.62 215 PHE A N 1
ATOM 1626 C CA . PHE A 1 215 ? -5.466 11.689 12.034 1.00 93.62 215 PHE A CA 1
ATOM 1627 C C . PHE A 1 215 ? -5.610 10.312 12.684 1.00 93.62 215 PHE A C 1
ATOM 1629 O O . PHE A 1 215 ? -6.101 10.217 13.812 1.00 93.62 215 PHE A O 1
ATOM 1636 N N . ALA A 1 216 ? -5.166 9.244 12.019 1.00 95.75 216 ALA A N 1
ATOM 1637 C CA . ALA A 1 216 ? -5.208 7.902 12.591 1.00 95.75 216 ALA A CA 1
ATOM 1638 C C . ALA A 1 216 ? -4.357 7.811 13.868 1.00 95.75 216 ALA A C 1
ATOM 1640 O O . ALA A 1 216 ? -4.842 7.338 14.899 1.00 95.75 216 ALA A O 1
ATOM 1641 N N . LEU A 1 217 ? -3.124 8.330 13.842 1.00 96.19 217 LEU A N 1
ATOM 1642 C CA . LEU A 1 217 ? -2.250 8.374 15.018 1.00 96.19 217 LEU A CA 1
ATOM 1643 C C . LEU A 1 217 ? -2.849 9.227 16.142 1.00 96.19 217 LEU A C 1
ATOM 1645 O O . LEU A 1 217 ? -2.833 8.803 17.300 1.00 96.19 217 LEU A O 1
ATOM 1649 N N . PHE A 1 218 ? -3.434 10.381 15.817 1.00 95.31 218 PHE A N 1
ATOM 1650 C CA . PHE A 1 218 ? -4.127 11.230 16.786 1.00 95.31 218 PHE A CA 1
ATOM 1651 C C . PHE A 1 218 ? -5.267 10.483 17.496 1.00 95.31 218 PHE A C 1
ATOM 1653 O O . PHE A 1 218 ? -5.303 10.442 18.728 1.00 95.31 218 PHE A O 1
ATOM 1660 N N . LEU A 1 219 ? -6.151 9.817 16.745 1.00 93.19 219 LEU A N 1
ATOM 1661 C CA . LEU A 1 219 ? -7.255 9.034 17.314 1.00 93.19 219 LEU A CA 1
ATOM 1662 C C . LEU A 1 219 ? -6.760 7.874 18.186 1.00 93.19 219 LEU A C 1
ATOM 1664 O O . LEU A 1 219 ? -7.318 7.619 19.257 1.00 93.19 219 LEU A O 1
ATOM 1668 N N . VAL A 1 220 ? -5.698 7.185 17.762 1.00 93.88 220 VAL A N 1
ATOM 1669 C CA . VAL A 1 220 ? -5.075 6.110 18.547 1.00 93.88 220 VAL A CA 1
ATOM 1670 C C . VAL A 1 220 ? -4.525 6.640 19.870 1.00 93.88 220 VAL A C 1
ATOM 1672 O O . VAL A 1 220 ? -4.747 6.025 20.917 1.00 93.88 220 VAL A O 1
ATOM 1675 N N . LEU A 1 221 ? -3.828 7.777 19.848 1.00 93.06 221 LEU A N 1
ATOM 1676 C CA . LEU A 1 221 ? -3.268 8.392 21.051 1.00 93.06 221 LEU A CA 1
ATOM 1677 C C . LEU A 1 221 ? -4.363 8.888 22.002 1.00 93.06 221 LEU A C 1
ATOM 1679 O O . LEU A 1 221 ? -4.256 8.661 23.210 1.00 93.06 221 LEU A O 1
ATOM 1683 N N . LEU A 1 222 ? -5.442 9.479 21.480 1.00 90.81 222 LEU A N 1
ATOM 1684 C CA . LEU A 1 222 ? -6.616 9.831 22.282 1.00 90.81 222 LEU A CA 1
ATOM 1685 C C . LEU A 1 222 ? -7.210 8.597 22.974 1.00 90.81 222 LEU A C 1
ATOM 1687 O O . LEU A 1 222 ? -7.374 8.599 24.194 1.00 90.81 222 LEU A O 1
ATOM 1691 N N . ALA A 1 223 ? -7.445 7.515 22.225 1.00 88.69 223 ALA A N 1
ATOM 1692 C CA . ALA A 1 223 ? -7.984 6.267 22.768 1.00 88.69 223 ALA A CA 1
ATOM 1693 C C . ALA A 1 223 ? -7.071 5.625 23.833 1.00 88.69 223 ALA A C 1
ATOM 1695 O O . ALA A 1 223 ? -7.545 4.987 24.776 1.00 88.69 223 ALA A O 1
ATOM 1696 N N . LEU A 1 224 ? -5.751 5.785 23.707 1.00 87.94 224 LEU A N 1
ATOM 1697 C CA . LEU A 1 224 ? -4.787 5.323 24.708 1.00 87.94 224 LEU A CA 1
ATOM 1698 C C . LEU A 1 224 ? -4.824 6.174 25.987 1.00 87.94 224 LEU A C 1
ATOM 1700 O O . LEU A 1 224 ? -4.734 5.621 27.087 1.00 87.94 224 LEU A O 1
ATOM 1704 N N . ASN A 1 225 ? -4.985 7.492 25.856 1.00 88.06 225 ASN A N 1
ATOM 1705 C CA . ASN A 1 225 ? -4.941 8.434 26.976 1.00 88.06 225 ASN A CA 1
ATOM 1706 C C . ASN A 1 225 ? -6.232 8.470 27.804 1.00 88.06 225 ASN A C 1
ATOM 1708 O O . ASN A 1 225 ? -6.149 8.654 29.021 1.00 88.06 225 ASN A O 1
ATOM 1712 N N . SER A 1 226 ? -7.404 8.212 27.208 1.00 83.50 226 SER A N 1
ATOM 1713 C CA . SER A 1 226 ? -8.687 8.177 27.936 1.00 83.50 226 SER A CA 1
ATOM 1714 C C . SER A 1 226 ? -8.692 7.205 29.126 1.00 83.50 226 SER A C 1
ATOM 1716 O O . SER A 1 226 ? -9.418 7.419 30.092 1.00 83.50 226 SER A O 1
ATOM 1718 N N . ARG A 1 227 ? -7.826 6.182 29.124 1.00 75.06 227 ARG A N 1
ATOM 1719 C CA . ARG A 1 227 ? -7.685 5.219 30.233 1.00 75.06 227 ARG A CA 1
ATOM 1720 C C . ARG A 1 227 ? -7.188 5.840 31.529 1.00 75.06 227 ARG A C 1
ATOM 1722 O O . ARG A 1 227 ? -7.617 5.424 32.603 1.00 75.06 227 ARG A O 1
ATOM 1729 N N . LYS A 1 228 ? -6.264 6.800 31.431 1.00 73.75 228 LYS A N 1
ATOM 1730 C CA . LYS A 1 228 ? -5.604 7.393 32.602 1.00 73.75 228 LYS A CA 1
ATOM 1731 C C . LYS A 1 228 ? -6.561 8.266 33.416 1.00 73.75 228 LYS A C 1
ATOM 1733 O O . LYS A 1 228 ? -6.349 8.450 34.604 1.00 73.75 228 LYS A O 1
ATOM 1738 N N . SER A 1 229 ? -7.622 8.783 32.793 1.00 69.81 229 SER A N 1
ATOM 1739 C CA . SER A 1 229 ? -8.590 9.658 33.462 1.00 69.81 229 SER A CA 1
ATOM 1740 C C . SER A 1 229 ? -9.631 8.881 34.281 1.00 69.81 229 SER A C 1
ATOM 1742 O O . SER A 1 229 ? -10.089 9.364 35.310 1.00 69.81 229 SER A O 1
ATOM 1744 N N . SER A 1 230 ? -9.956 7.643 33.899 1.00 64.75 230 SER A N 1
ATOM 1745 C CA . SER A 1 230 ? -10.935 6.804 34.612 1.00 64.75 230 SER A CA 1
ATOM 1746 C C . SER A 1 230 ? -10.434 6.199 35.932 1.00 64.75 230 SER A C 1
ATOM 1748 O O . SER A 1 230 ? -11.233 5.640 36.678 1.00 64.75 230 SER A O 1
ATOM 1750 N N . SER A 1 231 ? -9.144 6.322 36.258 1.00 64.94 231 SER A N 1
ATOM 1751 C CA . SER A 1 231 ? -8.571 5.824 37.515 1.00 64.94 231 SER A CA 1
ATOM 1752 C C . SER A 1 231 ? -8.574 6.855 38.650 1.00 64.94 231 SER A C 1
ATOM 1754 O O . SER A 1 231 ? -7.752 6.741 39.556 1.00 64.94 231 SER A O 1
ATOM 1756 N N . VAL A 1 232 ? -9.469 7.856 38.636 1.00 64.12 232 VAL A N 1
ATOM 1757 C CA . VAL A 1 232 ? -9.688 8.697 39.827 1.00 64.12 232 VAL A CA 1
ATOM 1758 C C . VAL A 1 232 ? -10.061 7.761 40.983 1.00 64.12 232 VAL A C 1
ATOM 1760 O O . VAL A 1 232 ? -11.083 7.073 40.893 1.00 64.12 232 VAL A O 1
ATOM 1763 N N . PRO A 1 233 ? -9.243 7.680 42.047 1.00 61.38 233 PRO A N 1
ATOM 1764 C CA . PRO A 1 233 ? -9.417 6.675 43.076 1.00 61.38 233 PRO A CA 1
ATOM 1765 C C . PRO A 1 233 ? -10.776 6.866 43.751 1.00 61.38 233 PRO A C 1
ATOM 1767 O O . PRO A 1 233 ? -11.062 7.908 44.343 1.00 61.38 233 PRO A O 1
ATOM 1770 N N . LEU A 1 234 ? -11.607 5.821 43.695 1.00 58.22 234 LEU A N 1
ATOM 1771 C CA . LEU A 1 234 ? -12.889 5.701 44.405 1.00 58.22 234 LEU A CA 1
ATOM 1772 C C . LEU A 1 234 ? -12.776 6.003 45.913 1.00 58.22 234 LEU A C 1
ATOM 1774 O O . LEU A 1 234 ? -13.779 6.325 46.549 1.00 58.22 234 LEU A O 1
ATOM 1778 N N . VAL A 1 235 ? -11.557 5.999 46.460 1.00 58.66 235 VAL A N 1
ATOM 1779 C CA . VAL A 1 235 ? -11.218 6.439 47.820 1.00 58.66 235 VAL A CA 1
ATOM 1780 C C . VAL A 1 235 ? -11.683 7.880 48.098 1.00 58.66 235 VAL A C 1
ATOM 1782 O O . VAL A 1 235 ? -12.220 8.150 49.170 1.00 58.66 235 VAL A O 1
ATOM 1785 N N . ALA A 1 236 ? -11.628 8.792 47.118 1.00 57.25 236 ALA A N 1
ATOM 1786 C CA . ALA A 1 236 ? -12.133 10.162 47.293 1.00 57.25 236 ALA A CA 1
ATOM 1787 C C . ALA A 1 236 ? -13.677 10.249 47.312 1.00 57.25 236 ALA A C 1
ATOM 1789 O O . ALA A 1 236 ? -14.246 11.192 47.868 1.00 57.25 236 ALA A O 1
ATOM 1790 N N . LYS A 1 237 ? -14.382 9.259 46.742 1.00 55.34 237 LYS A N 1
ATOM 1791 C CA . LYS A 1 237 ? -15.854 9.174 46.800 1.00 55.34 237 LYS A CA 1
ATOM 1792 C C . LYS A 1 237 ? -16.353 8.558 48.109 1.00 55.34 237 LYS A C 1
ATOM 1794 O O . LYS A 1 237 ? -17.409 8.974 48.580 1.00 55.34 237 LYS A O 1
ATOM 1799 N N . ALA A 1 238 ? -15.600 7.640 48.719 1.00 58.12 238 ALA A N 1
ATOM 1800 C CA . ALA A 1 238 ? -15.919 7.123 50.052 1.00 58.12 238 ALA A CA 1
ATOM 1801 C C . ALA A 1 238 ? -15.780 8.217 51.131 1.00 58.12 238 ALA A C 1
ATOM 1803 O O . ALA A 1 238 ? -16.683 8.382 51.948 1.00 58.12 238 ALA A O 1
ATOM 1804 N N . ALA A 1 239 ? -14.736 9.053 51.053 1.00 57.62 239 ALA A N 1
ATOM 1805 C CA . ALA A 1 239 ? -14.531 10.163 51.991 1.00 57.62 239 ALA A CA 1
ATOM 1806 C C . ALA A 1 239 ? -15.614 11.262 51.902 1.00 57.62 239 ALA A C 1
ATOM 1808 O O . ALA A 1 239 ? -15.972 11.864 52.909 1.00 57.62 239 ALA A O 1
ATOM 1809 N N . ARG A 1 240 ? -16.206 11.500 50.721 1.00 56.97 240 ARG A N 1
ATOM 1810 C CA . ARG A 1 240 ? -17.302 12.480 50.562 1.00 56.97 240 ARG A CA 1
ATOM 1811 C C . ARG A 1 240 ? -18.684 11.963 50.964 1.00 56.97 240 ARG A C 1
ATOM 1813 O O . ARG A 1 240 ? -19.570 12.781 51.199 1.00 56.97 240 ARG A O 1
ATOM 1820 N N . LYS A 1 241 ? -18.895 10.644 51.052 1.00 58.50 241 LYS A N 1
ATOM 1821 C CA . LYS A 1 241 ? -20.199 10.077 51.446 1.00 58.50 241 LYS A CA 1
ATOM 1822 C C . LYS A 1 241 ? -20.396 10.024 52.970 1.00 58.50 241 LYS A C 1
ATOM 1824 O O . LYS A 1 241 ? -21.533 9.919 53.407 1.00 58.50 241 LYS A O 1
ATOM 1829 N N . GLY A 1 242 ? -19.329 10.175 53.761 1.00 57.66 242 GLY A N 1
ATOM 1830 C CA . GLY A 1 242 ? -19.391 10.215 55.231 1.00 57.66 242 GLY A CA 1
ATOM 1831 C C . GLY A 1 242 ? -19.602 11.600 55.862 1.00 57.66 242 GLY A C 1
ATOM 1832 O O . GLY A 1 242 ? -19.708 11.686 57.075 1.00 57.66 242 GLY A O 1
ATOM 1833 N N . SER A 1 243 ? -19.656 12.685 55.076 1.00 57.00 243 SER A N 1
ATOM 1834 C CA . SER A 1 243 ? -19.699 14.068 55.599 1.00 57.00 243 SER A CA 1
ATOM 1835 C C . SER A 1 243 ? -21.029 14.801 55.369 1.00 57.00 243 SER A C 1
ATOM 1837 O O . SER A 1 243 ? -21.180 15.933 55.830 1.00 57.00 243 SER A O 1
ATOM 1839 N N . ARG A 1 244 ? -22.024 14.191 54.709 1.00 58.66 244 ARG A N 1
ATOM 1840 C CA . ARG A 1 244 ? -23.404 14.697 54.785 1.00 58.66 244 ARG A CA 1
ATOM 1841 C C . ARG A 1 244 ? -24.022 14.186 56.078 1.00 58.66 244 ARG A C 1
ATOM 1843 O O . ARG A 1 244 ? -24.721 13.179 56.079 1.00 58.66 244 ARG A O 1
ATOM 1850 N N . GLY A 1 245 ? -23.696 14.880 57.166 1.00 57.16 245 GLY A N 1
ATOM 1851 C CA . GLY A 1 245 ? -24.470 14.810 58.392 1.00 57.1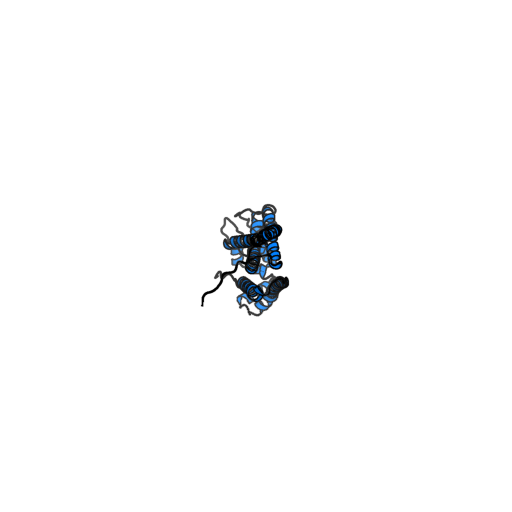6 245 GLY A CA 1
ATOM 1852 C C . GLY A 1 245 ? -25.933 15.100 58.079 1.00 57.16 245 GLY A C 1
ATOM 1853 O O . GLY A 1 245 ? -26.253 16.045 57.357 1.00 57.16 245 GLY A O 1
ATOM 1854 N N . THR A 1 246 ? -26.806 14.248 58.589 1.00 57.84 246 THR A N 1
ATOM 1855 C CA . THR A 1 246 ? -28.202 14.577 58.848 1.00 57.84 246 THR A CA 1
ATOM 1856 C C . THR A 1 246 ? -28.232 15.759 59.824 1.00 57.84 246 THR A C 1
ATOM 1858 O O . THR A 1 246 ? -27.707 15.622 60.931 1.00 57.84 246 THR A O 1
ATOM 1861 N N . PRO A 1 247 ? -28.803 16.925 59.473 1.00 59.56 247 PRO A N 1
ATOM 1862 C CA . PRO A 1 247 ? -29.164 17.929 60.462 1.00 59.56 247 PRO A CA 1
ATOM 1863 C C . PRO A 1 247 ? -30.473 17.477 61.118 1.00 59.56 247 PRO A C 1
ATOM 1865 O O . PRO A 1 247 ? -31.533 18.013 60.827 1.00 59.56 247 PRO A O 1
ATOM 1868 N N . GLU A 1 248 ? -30.431 16.416 61.922 1.00 57.84 248 GLU A N 1
ATOM 1869 C CA . GLU A 1 248 ? -31.640 15.885 62.554 1.00 57.84 248 GLU A CA 1
ATOM 1870 C C . GLU A 1 248 ? -31.277 15.178 63.865 1.00 57.84 248 GLU A C 1
ATOM 1872 O O . GLU A 1 248 ? -30.975 13.991 63.861 1.00 57.84 248 GLU A O 1
ATOM 1877 N N . SER A 1 249 ? -31.209 15.948 64.964 1.00 56.75 249 SER A N 1
ATOM 1878 C CA . SER A 1 249 ? -31.695 15.568 66.313 1.00 56.75 249 SER A CA 1
ATOM 1879 C C . SER A 1 249 ? -31.166 16.496 67.430 1.00 56.75 249 SER A C 1
ATOM 1881 O O . SER A 1 249 ? -30.538 16.032 68.383 1.00 56.75 249 SER A O 1
ATOM 1883 N N . LEU A 1 250 ? -31.411 17.808 67.358 1.00 54.78 250 LEU A N 1
ATOM 1884 C CA . LEU A 1 250 ? -31.133 18.723 68.481 1.00 54.78 250 LEU A CA 1
ATOM 1885 C C . LEU A 1 250 ? -32.362 19.520 68.951 1.00 54.78 250 LEU A C 1
ATOM 1887 O O . LEU A 1 250 ? -32.197 20.628 69.427 1.00 54.78 250 LEU A O 1
ATOM 1891 N N . ASP A 1 251 ? -33.571 18.948 68.883 1.00 56.81 251 ASP A N 1
ATOM 1892 C CA . ASP A 1 251 ? -34.795 19.641 69.343 1.00 56.81 251 ASP A CA 1
ATOM 1893 C C . ASP A 1 251 ? -35.729 18.811 70.248 1.00 56.81 251 ASP A C 1
ATOM 1895 O O . ASP A 1 251 ? -36.897 19.144 70.398 1.00 56.81 251 ASP A O 1
ATOM 1899 N N . ASN A 1 252 ? -35.256 17.741 70.904 1.00 56.44 252 ASN A N 1
ATOM 1900 C CA . ASN A 1 252 ? -36.141 16.904 71.738 1.00 56.44 252 ASN A CA 1
ATOM 1901 C C . ASN A 1 252 ? -35.642 16.643 73.168 1.00 56.44 252 ASN A C 1
ATOM 1903 O O . ASN A 1 252 ? -35.788 15.543 73.697 1.00 56.44 252 ASN A O 1
ATOM 1907 N N . ALA A 1 253 ? -35.055 17.655 73.812 1.00 55.12 253 ALA A N 1
ATOM 1908 C CA . ALA A 1 253 ? -34.594 17.534 75.195 1.00 55.12 253 ALA A CA 1
ATOM 1909 C C . ALA A 1 253 ? -34.773 18.817 76.023 1.00 55.12 253 ALA A C 1
ATOM 1911 O O . ALA A 1 253 ? -33.807 19.307 76.594 1.00 55.12 253 ALA A O 1
ATOM 1912 N N . SER A 1 254 ? -35.999 19.337 76.122 1.00 54.62 254 SER A N 1
ATOM 1913 C CA . SER A 1 254 ? -36.428 20.189 77.248 1.00 54.62 254 SER A CA 1
ATOM 1914 C C . SER A 1 254 ? -37.880 20.635 77.076 1.00 54.62 254 SER A C 1
ATOM 1916 O O . SER A 1 254 ? -38.146 21.594 76.367 1.00 54.62 254 SER A O 1
ATOM 1918 N N . ASN A 1 255 ? -38.822 19.918 77.698 1.00 54.03 255 ASN A N 1
ATOM 1919 C CA . ASN A 1 255 ? -40.004 20.483 78.377 1.00 54.03 255 ASN A CA 1
ATOM 1920 C C . ASN A 1 255 ? -40.872 19.339 78.926 1.00 54.03 255 ASN A C 1
ATOM 1922 O O . ASN A 1 255 ? -41.954 19.021 78.439 1.00 54.03 255 ASN A O 1
ATOM 1926 N N . LEU A 1 256 ? -40.322 18.695 79.956 1.00 55.19 256 LEU A N 1
ATOM 1927 C CA . LEU A 1 256 ? -41.085 18.136 81.068 1.00 55.19 256 LEU A CA 1
ATOM 1928 C C . LEU A 1 256 ? -41.404 19.289 82.035 1.00 55.19 256 LEU A C 1
ATOM 1930 O O . LEU A 1 256 ? -40.554 20.163 82.188 1.00 55.19 256 LEU A O 1
ATOM 1934 N N . MET A 1 257 ? -42.554 19.194 82.721 1.00 50.31 257 MET A N 1
ATOM 1935 C CA . MET A 1 257 ? -43.030 20.041 83.839 1.00 50.31 257 MET A CA 1
ATOM 1936 C C . MET A 1 257 ? -43.565 21.425 83.400 1.00 50.31 257 MET A C 1
ATOM 1938 O O . MET A 1 257 ? -42.915 22.137 82.656 1.00 50.31 257 MET A O 1
ATOM 1942 N N . ASP A 1 258 ? -44.770 21.885 83.753 1.00 46.28 258 ASP A N 1
ATOM 1943 C CA . ASP A 1 258 ? -45.466 21.731 85.028 1.00 46.28 258 ASP A CA 1
ATOM 1944 C C . ASP A 1 258 ? -46.952 22.161 84.969 1.00 46.28 258 ASP A C 1
ATOM 1946 O O . ASP A 1 258 ? -47.351 23.017 84.182 1.00 46.28 258 ASP A O 1
ATOM 1950 N N . CYS A 1 259 ? -47.710 21.609 85.921 1.00 48.22 259 CYS A N 1
ATOM 1951 C CA . CYS A 1 259 ? -48.841 22.207 86.647 1.00 48.22 259 CYS A CA 1
ATOM 1952 C C . CYS A 1 259 ? -50.184 22.504 85.946 1.00 48.22 259 CYS A C 1
ATOM 1954 O O . CYS A 1 259 ? -50.451 23.566 85.392 1.00 48.22 259 CYS A O 1
ATOM 1956 N N . HIS A 1 260 ? -51.119 21.588 86.219 1.00 48.91 260 HIS A N 1
ATOM 1957 C CA . HIS A 1 260 ? -52.507 21.877 86.588 1.00 48.91 260 HIS A CA 1
ATOM 1958 C C . HIS A 1 260 ? -52.671 23.167 87.424 1.00 48.91 260 HIS A C 1
ATOM 1960 O O . HIS A 1 260 ? -52.141 23.244 88.531 1.00 48.91 260 HIS A O 1
ATOM 1966 N N . VAL A 1 261 ? -53.537 24.086 86.978 1.00 59.03 261 VAL A N 1
ATOM 1967 C CA . VAL A 1 261 ? -54.375 24.944 87.842 1.00 59.03 261 VAL A CA 1
ATOM 1968 C C . VAL A 1 261 ? -55.758 25.088 87.175 1.00 59.03 261 VAL A C 1
ATOM 1970 O O . VAL A 1 261 ? -55.816 25.306 85.965 1.00 59.03 261 VAL A O 1
ATOM 1973 N N . PRO A 1 262 ? -56.872 24.930 87.916 1.00 62.34 262 PRO A N 1
ATOM 1974 C CA . PRO A 1 262 ? -58.231 24.960 87.380 1.00 62.34 262 PRO A CA 1
ATOM 1975 C C . PRO A 1 262 ? -58.805 26.384 87.354 1.00 62.34 262 PRO A C 1
ATOM 1977 O O . PRO A 1 262 ? -58.563 27.171 88.269 1.00 62.34 262 PRO A O 1
ATOM 1980 N N . THR A 1 263 ? -59.662 26.687 86.379 1.00 60.09 263 THR A N 1
ATOM 1981 C CA . THR A 1 263 ? -60.566 27.844 86.451 1.00 60.09 263 THR A CA 1
ATOM 1982 C C . THR A 1 263 ? -62.013 27.443 86.195 1.00 60.09 263 THR A C 1
ATOM 1984 O O . THR A 1 263 ? -62.354 26.726 85.258 1.00 60.09 263 THR A O 1
ATOM 1987 N N . MET A 1 264 ? -62.839 27.901 87.133 1.00 50.06 264 MET A N 1
ATOM 1988 C CA . MET A 1 264 ? -64.276 27.720 87.265 1.00 50.06 264 MET A CA 1
ATOM 1989 C C . MET A 1 264 ? -65.089 28.453 86.184 1.00 50.06 264 MET A C 1
ATOM 1991 O O . MET A 1 264 ? -64.683 29.508 85.713 1.00 50.06 264 MET A O 1
ATOM 1995 N N . TYR A 1 265 ? -66.297 27.925 85.945 1.00 49.91 265 TYR A N 1
ATOM 1996 C CA . TYR A 1 265 ? -67.578 28.609 85.688 1.00 49.91 265 TYR A CA 1
ATOM 1997 C C . TYR A 1 265 ? -67.638 29.834 84.755 1.00 49.91 265 TYR A C 1
ATOM 1999 O O . TYR A 1 265 ? -67.167 30.917 85.094 1.00 49.91 265 TYR A O 1
ATOM 2007 N N . ARG A 1 266 ? -68.489 29.722 83.722 1.00 47.31 266 ARG A N 1
ATOM 2008 C CA . ARG A 1 266 ? -69.670 30.591 83.513 1.00 47.31 266 ARG A CA 1
ATOM 2009 C C . ARG A 1 266 ? -70.552 30.027 82.390 1.00 47.31 266 ARG A C 1
ATOM 2011 O O . ARG A 1 266 ? -70.051 29.811 81.291 1.00 47.31 266 ARG A O 1
ATOM 2018 N N . GLY A 1 267 ? -71.843 29.845 82.673 1.00 59.75 267 GLY A N 1
ATOM 2019 C CA . GLY A 1 267 ? -72.880 29.429 81.725 1.00 59.75 267 GLY A CA 1
ATOM 2020 C C . GLY A 1 267 ? -73.909 28.539 82.386 1.00 59.75 267 GLY A C 1
ATOM 2021 O O . GLY A 1 267 ? -73.790 27.315 82.193 1.00 59.75 267 GLY A O 1
#

Solvent-accessible surface area (backbone atoms only — not comparable to full-atom values): 15061 Å² total; per-residue (Å²): 132,83,87,70,73,85,48,62,66,61,50,49,53,48,50,48,51,48,49,52,39,64,81,30,59,88,75,54,82,68,53,69,62,52,60,52,46,52,52,49,48,52,50,46,51,63,69,45,40,60,63,46,19,58,73,37,80,69,34,67,69,43,16,55,49,42,52,52,24,60,77,39,78,20,49,67,73,48,52,79,36,51,37,50,56,28,36,49,48,51,20,65,75,29,57,64,58,22,65,41,84,90,54,66,50,56,73,65,61,52,49,52,29,49,53,55,30,30,75,49,37,26,88,73,50,72,72,52,50,36,54,44,29,61,31,90,54,93,87,41,48,35,70,40,72,27,17,52,54,53,37,39,26,22,28,37,11,58,73,34,46,66,57,51,55,50,51,49,52,47,46,53,51,32,51,52,32,37,56,70,67,52,31,92,51,39,58,61,46,46,52,33,35,54,50,24,55,46,31,32,66,72,29,67,68,50,77,62,49,55,49,39,39,52,52,26,52,50,47,34,51,50,32,62,52,59,59,70,67,74,65,67,62,65,66,64,58,57,63,60,67,76,66,73,71,76,95,75,87,89,84,88,86,86,83,79,87,81,80,92,80,90,83,82,87,89,136

Mean predicted aligned error: 9.85 Å